Protein AF-A0ABD1ETC5-F1 (afdb_monomer)

Organism: Hypothenemus hampei (NCBI:txid57062)

Radius of gyration: 23.18 Å; Cα contacts (8 Å, |Δi|>4): 263; chains: 1; bounding box: 56×49×60 Å

Foldseek 3Di:
DPVVVVVVVVVVVVCVVQVQQQPVPRDPVNVVVVVVVVVVCVVPDDDDPDPVVVDPDDPPDDDDDPDDFPEEQEAQAPVSVVVQVVQVVPVVGGYHYHFQAEAQDPLLVVLVCLVVCLVDPQWPFDWAQADNRHCPVDDSNIDTDGWGGYRHICSSNDNPDDDDDDQVVQVCCCPVVPDPQRGPVSCQVVQQQAEQEPEPDDDPSRHHRPHPHYDYDDPDDPPVNVVVVVVVPPD

Sequence (235 aa):
MKMLSYLLVAIPLFMVQKGFGLGENGNIEELSAMVESHIVAAENYVLPKDNAKLIKVDPYKIVGYYGTFDFIIIGAGTSGSVIANRLSEIGNWTVLLLEAGGHADDFSKILGLSSYLSYSDFNWGYNSTEQQNACLGRINQQCFLTQGRGLGGSTILNGAFYARGHPEDYNRWESVYGNPGWSYDKLLPYFKKSEHAVFYPRDKKFHGVYGPFTISQVNSTPGLVRIKINEMKVV

Nearest PDB structures (foldseek):
  5nit-assembly1_A  TM=8.441E-01  e=2.428E-11  Aspergillus niger
  5oc1-assembly1_A  TM=8.675E-01  e=9.536E-11  Pleurotus eryngii
  5niw-assembly1_A  TM=8.557E-01  e=9.536E-11  Aspergillus niger
  3ljp-assembly2_B  TM=8.515E-01  e=2.643E-09  Arthrobacter globiformis
  2jbv-assembly2_B  TM=8.510E-01  e=3.213E-09  Arthrobacter globiformis

pLDDT: mean 81.75, std 18.31, range [29.69, 98.38]

Secondary structure (DSSP, 8-state):
--SHHHHHHHHHHHHHHHHSS--TT--HHHHHHHHHHHHHHHHT----S--TTT----TT---------SEEEE--SHHHHHHHHHHHTSTT--EEEE-SS----GGGG-GGGHHHHTTSTTB--EEEEE-SSS-TTSGGGEEEE--B-STTGGGGTS--------HHHHHHHHHTT--TT-SHHHHHHHHHHHEEE--SS--TTT--BSSSEEE---S---HHHHHHHHHHT--

Structure (mmCIF, N/CA/C/O backbone):
data_AF-A0ABD1ETC5-F1
#
_entry.id   AF-A0ABD1ETC5-F1
#
loop_
_atom_site.group_PDB
_atom_site.id
_atom_site.type_symbol
_atom_site.label_atom_id
_atom_site.label_alt_id
_atom_site.label_comp_id
_atom_site.label_asym_id
_atom_site.label_entity_id
_atom_site.label_seq_id
_atom_site.pdbx_PDB_ins_code
_atom_site.Cartn_x
_atom_site.Cartn_y
_atom_site.Cartn_z
_atom_site.occupancy
_atom_site.B_iso_or_equiv
_atom_site.auth_seq_id
_atom_site.auth_comp_id
_atom_site.auth_asym_id
_atom_site.auth_atom_id
_atom_site.pdbx_PDB_model_num
ATOM 1 N N . MET A 1 1 ? 25.886 5.850 -40.131 1.00 39.25 1 MET A N 1
ATOM 2 C CA . MET A 1 1 ? 25.279 4.834 -39.236 1.00 39.25 1 MET A CA 1
ATOM 3 C C . MET A 1 1 ? 26.135 4.442 -38.016 1.00 39.25 1 MET A C 1
ATOM 5 O O . MET A 1 1 ? 25.704 3.584 -37.267 1.00 39.25 1 MET A O 1
ATOM 9 N N . LYS A 1 2 ? 27.299 5.076 -37.760 1.00 31.73 2 LYS A N 1
ATOM 10 C CA . LYS A 1 2 ? 28.116 4.854 -36.542 1.00 31.73 2 LYS A CA 1
ATOM 11 C C . LYS A 1 2 ? 28.090 6.014 -35.524 1.00 31.73 2 LYS A C 1
ATOM 13 O O . LYS A 1 2 ? 28.637 5.867 -34.443 1.00 31.73 2 LYS A O 1
ATOM 18 N N . MET A 1 3 ? 27.431 7.139 -35.836 1.00 29.69 3 MET A N 1
ATOM 19 C CA . MET A 1 3 ? 27.305 8.297 -34.925 1.00 29.69 3 MET A CA 1
ATOM 20 C C . MET A 1 3 ? 26.050 8.253 -34.034 1.00 29.69 3 MET A C 1
ATOM 22 O O . MET A 1 3 ? 26.088 8.752 -32.917 1.00 29.69 3 MET A O 1
ATOM 26 N N . LEU A 1 4 ? 24.958 7.608 -34.473 1.00 31.78 4 LEU A N 1
ATOM 27 C CA . LEU A 1 4 ? 23.738 7.483 -33.653 1.00 31.78 4 LEU A CA 1
ATOM 28 C C . LEU A 1 4 ? 23.872 6.451 -32.520 1.00 31.78 4 LEU A C 1
ATOM 30 O O . LEU A 1 4 ? 23.241 6.595 -31.479 1.00 31.78 4 LEU A O 1
ATOM 34 N N . SER A 1 5 ? 24.725 5.441 -32.693 1.00 33.81 5 SER A N 1
ATOM 35 C CA . SER A 1 5 ? 25.007 4.419 -31.679 1.00 33.81 5 SER A CA 1
ATOM 36 C C . SER A 1 5 ? 25.816 4.955 -30.491 1.00 33.81 5 SER A C 1
ATOM 38 O O . SER A 1 5 ? 25.694 4.421 -29.395 1.00 33.81 5 SER A O 1
ATOM 40 N N . TYR A 1 6 ? 26.578 6.042 -30.669 1.00 33.34 6 TYR A N 1
ATOM 41 C CA . TYR A 1 6 ? 27.283 6.704 -29.565 1.00 33.34 6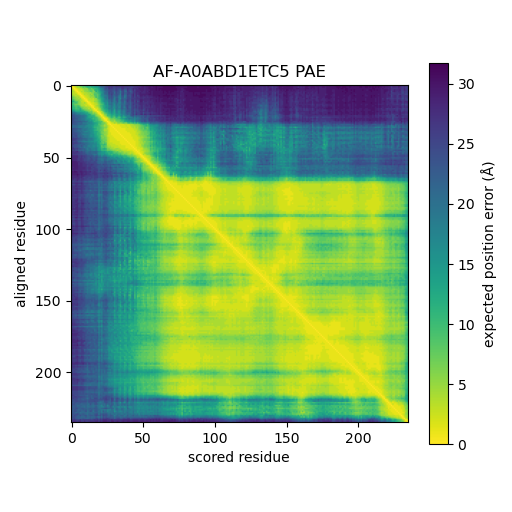 TYR A CA 1
ATOM 42 C C . TYR A 1 6 ? 26.366 7.623 -28.744 1.00 33.34 6 TYR A C 1
ATOM 44 O O . TYR A 1 6 ? 26.518 7.686 -27.527 1.00 33.34 6 TYR A O 1
ATOM 52 N N . LEU A 1 7 ? 25.360 8.263 -29.356 1.00 35.91 7 LEU A N 1
ATOM 53 C CA . LEU A 1 7 ? 24.402 9.097 -28.615 1.00 35.91 7 LEU A CA 1
ATOM 54 C C . LEU A 1 7 ? 23.488 8.281 -27.683 1.00 35.91 7 LEU A C 1
ATOM 56 O O . LEU A 1 7 ? 23.157 8.742 -26.594 1.00 35.91 7 LEU A O 1
ATOM 60 N N . LEU A 1 8 ? 23.112 7.058 -28.071 1.00 35.62 8 LEU A N 1
ATOM 61 C CA . LEU A 1 8 ? 22.211 6.202 -27.284 1.00 35.62 8 LEU A CA 1
ATOM 62 C C . LEU A 1 8 ? 22.876 5.541 -26.064 1.00 35.62 8 LEU A C 1
ATOM 64 O O . LEU A 1 8 ? 22.171 5.138 -25.143 1.00 35.62 8 LEU A O 1
ATOM 68 N N . VAL A 1 9 ? 24.210 5.471 -26.026 1.00 37.91 9 VAL A N 1
ATOM 69 C CA . VAL A 1 9 ? 24.981 4.991 -24.861 1.00 37.91 9 VAL A CA 1
ATOM 70 C C . VAL A 1 9 ? 25.498 6.159 -24.015 1.00 37.91 9 VAL A C 1
ATOM 72 O O . VAL A 1 9 ? 25.598 6.035 -22.797 1.00 37.91 9 VAL A O 1
ATOM 75 N N . ALA A 1 10 ? 25.744 7.323 -24.625 1.00 39.59 10 ALA A N 1
ATOM 76 C CA . ALA A 1 10 ? 26.182 8.512 -23.902 1.00 39.59 10 ALA A CA 1
ATOM 77 C C . ALA A 1 10 ? 25.080 9.111 -23.016 1.00 39.59 10 ALA A C 1
ATOM 79 O O . ALA A 1 10 ? 25.380 9.524 -21.906 1.00 39.59 10 ALA A O 1
ATOM 80 N N . ILE A 1 11 ? 23.811 9.123 -23.442 1.00 41.22 11 ILE A N 1
ATOM 81 C CA . ILE A 1 11 ? 22.720 9.742 -22.662 1.00 41.22 11 ILE A CA 1
ATOM 82 C C . ILE A 1 11 ? 22.444 9.005 -21.331 1.00 41.22 11 ILE A C 1
ATOM 84 O O . ILE A 1 11 ? 22.331 9.681 -20.308 1.00 41.22 11 ILE A O 1
ATOM 88 N N . PRO A 1 12 ? 22.411 7.656 -21.269 1.00 41.44 12 PRO A N 1
ATOM 89 C CA . PRO A 1 12 ? 22.328 6.940 -19.996 1.00 41.44 12 PRO A CA 1
ATOM 90 C C . PRO A 1 12 ? 23.571 7.140 -19.122 1.00 41.44 12 PRO A C 1
ATOM 92 O O . PRO A 1 12 ? 23.431 7.314 -17.918 1.00 41.44 12 PRO A O 1
ATOM 95 N N . LEU A 1 13 ? 24.776 7.180 -19.706 1.00 36.41 13 LEU A N 1
ATOM 96 C CA . LEU A 1 13 ? 26.016 7.378 -18.945 1.00 36.41 13 LEU A CA 1
ATOM 97 C C . LEU A 1 13 ? 26.127 8.808 -18.383 1.00 36.41 13 LEU A C 1
ATOM 99 O O . LEU A 1 13 ? 26.578 8.992 -17.257 1.00 36.41 13 LEU A O 1
ATOM 103 N N . PHE A 1 14 ? 25.621 9.806 -19.115 1.00 41.56 14 PHE A N 1
ATOM 104 C CA . PHE A 1 14 ? 25.508 11.193 -18.652 1.00 41.56 14 PHE A CA 1
ATOM 105 C C . PHE A 1 14 ? 24.454 11.343 -17.548 1.00 41.56 14 PHE A C 1
ATOM 107 O O . PHE A 1 14 ? 24.642 12.123 -16.617 1.00 41.56 14 PHE A O 1
ATOM 114 N N . MET A 1 15 ? 23.363 10.570 -17.611 1.00 39.78 15 MET A N 1
ATOM 115 C CA . MET A 1 15 ? 22.370 10.508 -16.533 1.00 39.78 15 MET A CA 1
ATOM 116 C C . MET A 1 15 ? 22.875 9.739 -15.306 1.00 39.78 15 MET A C 1
ATOM 118 O O . MET A 1 15 ? 22.473 10.070 -14.198 1.00 39.78 15 MET A O 1
ATOM 122 N N . VAL A 1 16 ? 23.800 8.788 -15.460 1.00 44.91 16 VAL A N 1
ATOM 123 C CA . VAL A 1 16 ? 24.480 8.135 -14.327 1.00 44.91 16 VAL A CA 1
ATOM 124 C C . VAL A 1 16 ? 25.537 9.058 -13.705 1.00 44.91 16 VAL A C 1
ATOM 126 O O . VAL A 1 16 ? 25.632 9.111 -12.483 1.00 44.91 16 VAL A O 1
ATOM 129 N N . GLN A 1 17 ? 26.259 9.856 -14.502 1.00 40.78 17 GLN A N 1
ATOM 130 C CA . GLN A 1 17 ? 27.228 10.838 -13.987 1.00 40.78 17 GLN A CA 1
ATOM 131 C C . GLN A 1 17 ? 26.581 12.066 -13.332 1.00 40.78 17 GLN A C 1
ATOM 133 O O . GLN A 1 17 ? 27.122 12.572 -12.360 1.00 40.78 17 GLN A O 1
ATOM 138 N N . LYS A 1 18 ? 25.429 12.547 -13.823 1.00 41.38 18 LYS A N 1
ATOM 139 C CA . LYS A 1 18 ? 24.739 13.721 -13.247 1.00 41.38 18 LYS A CA 1
ATOM 140 C C . LYS A 1 18 ? 23.571 13.382 -12.316 1.00 41.38 18 LYS A C 1
ATOM 142 O O . LYS A 1 18 ? 23.100 14.261 -11.602 1.00 41.38 18 LYS A O 1
ATOM 147 N N . GLY A 1 19 ? 23.088 12.140 -12.321 1.00 40.91 19 GLY A N 1
ATOM 148 C CA . GLY A 1 19 ? 21.921 11.708 -11.543 1.00 40.91 19 GLY A CA 1
ATOM 149 C C . GLY A 1 19 ? 22.229 11.211 -10.130 1.00 40.91 19 GLY A C 1
ATOM 150 O O . GLY A 1 19 ? 21.310 11.125 -9.324 1.00 40.91 19 GLY A O 1
ATOM 151 N N . PHE A 1 20 ? 23.497 10.921 -9.815 1.00 46.25 20 PHE A N 1
ATOM 152 C CA . PHE A 1 20 ? 23.923 10.432 -8.495 1.00 46.25 20 PHE A CA 1
ATOM 153 C C . PHE A 1 20 ? 24.518 11.504 -7.570 1.00 46.25 20 PHE A C 1
ATOM 155 O O . PHE A 1 20 ? 25.079 11.170 -6.533 1.00 46.25 20 PHE A O 1
ATOM 162 N N . GLY A 1 21 ? 24.368 12.790 -7.898 1.00 49.44 21 GLY A N 1
ATOM 163 C CA . GLY A 1 21 ? 24.646 13.872 -6.945 1.00 49.44 21 GLY A CA 1
ATOM 164 C C . GLY A 1 21 ? 26.117 14.073 -6.569 1.00 49.44 21 GLY A C 1
ATOM 165 O O . GLY A 1 21 ? 26.406 14.915 -5.730 1.00 49.44 21 GLY A O 1
ATOM 166 N N . LEU A 1 22 ? 27.054 13.361 -7.197 1.00 45.22 22 LEU A N 1
ATOM 167 C CA . LEU A 1 22 ? 28.465 13.717 -7.138 1.00 45.22 22 LEU A CA 1
ATOM 168 C C . LEU A 1 22 ? 28.721 14.730 -8.254 1.00 45.22 22 LEU A C 1
ATOM 170 O O . LEU A 1 22 ? 28.534 14.424 -9.433 1.00 45.22 22 LEU A O 1
ATOM 174 N N . GLY A 1 23 ? 29.084 15.961 -7.886 1.00 50.34 23 GLY A N 1
ATOM 175 C CA . GLY A 1 23 ? 29.554 16.956 -8.852 1.00 50.34 23 GLY A CA 1
ATOM 176 C C . GLY A 1 23 ? 30.751 16.426 -9.651 1.00 50.34 23 GLY A C 1
ATOM 177 O O . GLY A 1 23 ? 31.307 15.381 -9.326 1.00 50.34 23 GLY A O 1
ATOM 178 N N . GLU A 1 24 ? 31.203 17.156 -10.673 1.00 53.62 24 GLU A N 1
ATOM 179 C CA . GLU A 1 24 ? 32.325 16.732 -11.540 1.00 53.62 24 GLU A CA 1
ATOM 180 C C . GLU A 1 24 ? 33.644 16.425 -10.781 1.00 53.62 24 GLU A C 1
ATOM 182 O O . GLU A 1 24 ? 34.546 15.830 -11.364 1.00 53.62 24 GLU A O 1
ATOM 187 N N . ASN A 1 25 ? 33.719 16.739 -9.476 1.00 55.97 25 ASN A N 1
ATOM 188 C CA . ASN A 1 25 ? 34.837 16.473 -8.563 1.00 55.97 25 ASN A CA 1
ATOM 189 C C . ASN A 1 25 ? 34.488 15.586 -7.342 1.00 55.97 25 ASN A C 1
ATOM 191 O O . ASN A 1 25 ? 35.306 15.486 -6.430 1.00 55.97 25 ASN A O 1
ATOM 195 N N . GLY A 1 26 ? 33.297 14.984 -7.276 1.00 56.25 26 GLY A N 1
ATOM 196 C CA . GLY A 1 26 ? 32.854 14.258 -6.081 1.00 56.25 26 GLY A CA 1
ATOM 197 C C . GLY A 1 26 ? 33.685 12.999 -5.825 1.00 56.25 26 GLY A C 1
ATOM 198 O O . GLY A 1 26 ? 33.757 12.117 -6.685 1.00 56.25 26 GLY A O 1
ATOM 199 N N . ASN A 1 27 ? 34.324 12.913 -4.656 1.00 74.56 27 ASN A N 1
ATOM 200 C CA . ASN A 1 27 ? 35.149 11.765 -4.277 1.00 74.56 27 ASN A CA 1
ATOM 201 C C . ASN A 1 27 ? 34.368 10.782 -3.374 1.00 74.56 27 ASN A C 1
ATOM 203 O O . ASN A 1 27 ? 33.298 11.085 -2.847 1.00 74.56 27 ASN 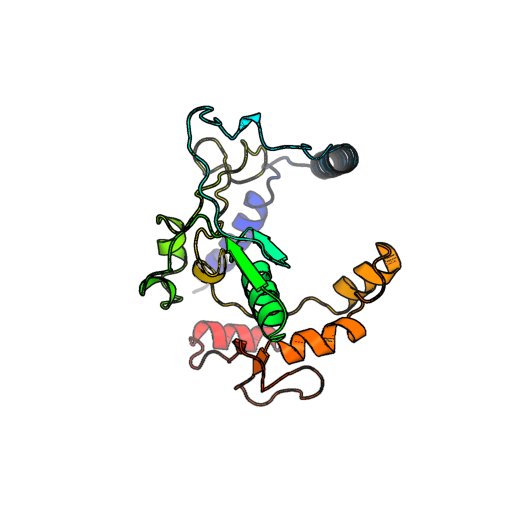A O 1
ATOM 207 N N . ILE A 1 28 ? 34.894 9.567 -3.204 1.00 73.56 28 ILE A N 1
ATOM 208 C CA . ILE A 1 28 ? 34.230 8.513 -2.415 1.00 73.56 28 ILE A CA 1
ATOM 209 C C . ILE A 1 28 ? 34.116 8.852 -0.918 1.00 73.56 28 ILE A C 1
ATOM 211 O O . ILE A 1 28 ? 33.264 8.298 -0.221 1.00 73.56 28 ILE A O 1
ATOM 215 N N . GLU A 1 29 ? 34.946 9.771 -0.426 1.00 75.12 29 GLU A N 1
ATOM 216 C CA . GLU A 1 29 ? 34.969 10.218 0.967 1.00 75.12 29 GLU A CA 1
ATOM 217 C C . GLU A 1 29 ? 33.774 11.138 1.246 1.00 75.12 29 GLU A C 1
ATOM 219 O O . GLU A 1 29 ? 33.121 10.983 2.274 1.00 75.12 29 GLU A O 1
ATOM 224 N N . GLU A 1 30 ? 33.405 12.010 0.302 1.00 66.50 30 GLU A N 1
ATOM 225 C CA . GLU A 1 30 ? 32.201 12.848 0.393 1.00 66.50 30 GLU A CA 1
ATOM 226 C C . GLU A 1 30 ? 30.919 12.008 0.415 1.00 66.50 30 GLU A C 1
ATOM 228 O O . GLU A 1 30 ? 30.026 12.248 1.230 1.00 66.50 30 GLU A O 1
ATOM 233 N N . LEU A 1 31 ? 30.835 10.980 -0.439 1.00 56.78 31 LEU A N 1
ATOM 234 C CA . LEU A 1 31 ? 29.708 10.046 -0.430 1.00 56.78 31 LEU A CA 1
ATOM 235 C C . LEU A 1 31 ? 29.631 9.285 0.900 1.00 56.78 31 LEU A C 1
ATOM 237 O O . LEU A 1 31 ? 28.547 9.155 1.467 1.00 56.78 31 LEU A O 1
ATOM 241 N N . SER A 1 32 ? 30.773 8.812 1.405 1.00 66.81 32 SER A N 1
ATOM 242 C CA . SER A 1 32 ? 30.849 8.103 2.687 1.00 66.81 32 SER A CA 1
ATOM 243 C C . SER A 1 32 ? 30.402 9.000 3.844 1.00 66.81 32 SER A C 1
ATOM 245 O O . SER A 1 32 ? 29.513 8.614 4.599 1.00 66.81 32 SER A O 1
ATOM 247 N N . ALA A 1 33 ? 30.902 10.237 3.913 1.00 71.19 33 ALA A N 1
ATOM 248 C CA . ALA A 1 33 ? 30.508 11.213 4.927 1.00 71.19 33 ALA A CA 1
ATOM 249 C C . ALA A 1 33 ? 29.012 11.569 4.847 1.00 71.19 33 ALA A C 1
ATOM 251 O O . ALA A 1 33 ? 28.330 11.692 5.869 1.00 71.19 33 ALA A O 1
ATOM 252 N N . MET A 1 34 ? 28.463 11.689 3.633 1.00 60.09 34 MET A N 1
ATOM 253 C CA . MET A 1 34 ? 27.032 11.912 3.444 1.00 60.09 34 MET A CA 1
ATOM 254 C C . MET A 1 34 ? 26.215 10.727 3.973 1.00 60.09 34 MET A C 1
ATOM 256 O O . MET A 1 34 ? 25.261 10.945 4.720 1.00 60.09 34 MET A O 1
ATOM 260 N N . VAL A 1 35 ? 26.575 9.491 3.624 1.00 58.44 35 VAL A N 1
ATOM 261 C CA . VAL A 1 35 ? 25.868 8.287 4.089 1.00 58.44 35 VAL A CA 1
ATOM 262 C C . VAL A 1 35 ? 25.939 8.169 5.613 1.00 58.44 35 VAL A C 1
ATOM 264 O O . VAL A 1 35 ? 24.904 7.986 6.252 1.00 58.44 35 VAL A O 1
ATOM 267 N N . GLU A 1 36 ? 27.119 8.351 6.206 1.00 72.62 36 GLU A N 1
ATOM 268 C CA . GLU A 1 36 ? 27.313 8.306 7.660 1.00 72.62 36 GLU A CA 1
ATOM 269 C C . GLU A 1 36 ? 26.475 9.365 8.385 1.00 72.62 36 GLU A C 1
ATOM 271 O O . GLU A 1 36 ? 25.786 9.047 9.354 1.00 72.62 36 GLU A O 1
ATOM 276 N N . SER A 1 37 ? 26.446 10.606 7.887 1.00 65.38 37 SER A N 1
ATOM 277 C CA . SER A 1 37 ? 25.636 11.668 8.502 1.00 65.38 37 SER A CA 1
ATOM 278 C C . SER A 1 37 ? 24.133 11.365 8.478 1.00 65.38 37 SER A C 1
ATOM 280 O O . SER A 1 37 ? 23.435 11.658 9.449 1.00 65.38 37 SER A O 1
ATOM 282 N N . HIS A 1 38 ? 23.630 10.729 7.414 1.00 55.72 38 HIS A N 1
ATOM 283 C CA . HIS A 1 38 ? 22.227 10.324 7.320 1.00 55.72 38 HIS A CA 1
ATOM 284 C C . HIS A 1 38 ? 21.906 9.138 8.231 1.00 55.72 38 HIS A C 1
ATOM 286 O O . HIS A 1 38 ? 20.818 9.109 8.805 1.00 55.72 38 HIS A O 1
ATOM 292 N N . ILE A 1 39 ? 22.838 8.195 8.406 1.00 64.06 39 ILE A N 1
ATOM 293 C CA . ILE A 1 39 ? 22.698 7.103 9.380 1.00 64.06 39 ILE A CA 1
ATOM 294 C C . ILE A 1 39 ? 22.593 7.686 10.790 1.00 64.06 39 ILE A C 1
ATOM 296 O O . ILE A 1 39 ? 21.617 7.414 11.483 1.00 64.06 39 ILE A O 1
ATOM 300 N N . VAL A 1 40 ? 23.519 8.569 11.178 1.00 77.75 40 VAL A N 1
ATOM 301 C CA . VAL A 1 40 ? 23.499 9.224 12.497 1.00 77.75 40 VAL A CA 1
ATOM 302 C C . VAL A 1 40 ? 22.213 10.028 12.695 1.00 77.75 40 VAL A C 1
ATOM 304 O O . VAL A 1 40 ? 21.599 9.962 13.761 1.00 77.75 40 VAL A O 1
ATOM 307 N N . ALA A 1 41 ? 21.768 10.776 11.683 1.00 63.41 41 ALA A N 1
ATOM 308 C CA . ALA A 1 41 ? 20.518 11.526 11.758 1.00 63.41 41 ALA A CA 1
ATOM 309 C C . ALA A 1 41 ? 19.302 10.603 11.930 1.00 63.41 41 ALA A C 1
ATOM 311 O O . ALA A 1 41 ? 18.422 10.912 12.730 1.00 63.41 41 ALA A O 1
ATOM 312 N N . ALA A 1 42 ? 19.260 9.471 11.221 1.00 59.44 42 ALA A N 1
ATOM 313 C CA . ALA A 1 42 ? 18.185 8.490 11.327 1.00 59.44 42 ALA A CA 1
ATOM 314 C C . ALA A 1 42 ? 18.172 7.790 12.695 1.00 59.44 42 ALA A C 1
ATOM 316 O O . ALA A 1 42 ? 17.106 7.640 13.287 1.00 59.44 42 ALA A O 1
ATOM 317 N N . GLU A 1 43 ? 19.340 7.422 13.225 1.00 69.69 43 GLU A N 1
ATOM 318 C CA . GLU A 1 43 ? 19.481 6.801 14.549 1.00 69.69 43 GLU A CA 1
ATOM 319 C C . GLU A 1 43 ? 19.054 7.737 15.687 1.00 69.69 43 GLU A C 1
ATOM 321 O O . GLU A 1 43 ? 18.526 7.281 16.699 1.00 69.69 43 GLU A O 1
ATOM 326 N N . ASN A 1 44 ? 19.236 9.050 15.512 1.00 73.94 44 ASN A N 1
ATOM 327 C CA . ASN A 1 44 ? 18.887 10.065 16.510 1.00 73.94 44 ASN A CA 1
ATOM 328 C C . ASN A 1 44 ? 17.547 10.767 16.239 1.00 73.94 44 ASN A C 1
ATOM 330 O O . ASN A 1 44 ? 17.167 11.683 16.976 1.00 73.94 44 ASN A O 1
ATOM 334 N N . TYR A 1 45 ? 16.819 10.378 15.191 1.00 61.88 45 TYR A N 1
ATOM 335 C CA . TYR A 1 45 ? 15.563 11.023 14.840 1.00 61.88 45 TYR A CA 1
ATOM 336 C C . TYR A 1 45 ? 14.473 10.686 15.862 1.00 61.88 45 TYR A C 1
ATOM 338 O O . TYR A 1 45 ? 13.990 9.556 15.958 1.00 61.88 45 TYR A O 1
ATOM 346 N N . VAL A 1 46 ? 14.035 11.700 16.609 1.00 77.88 46 VAL A N 1
ATOM 347 C CA . VAL A 1 46 ? 12.889 11.581 17.512 1.00 77.88 46 VAL A CA 1
ATOM 348 C C . VAL A 1 46 ? 11.620 11.884 16.730 1.00 77.88 46 VAL A C 1
ATOM 350 O O . VAL A 1 46 ? 11.370 13.030 16.351 1.00 77.88 46 VAL A O 1
ATOM 353 N N . LEU A 1 47 ? 10.797 10.855 16.526 1.00 62.88 47 LEU A N 1
ATOM 354 C CA . LEU A 1 47 ? 9.477 11.017 15.927 1.00 62.88 47 LEU A CA 1
ATOM 355 C C . LEU A 1 47 ? 8.658 12.047 16.729 1.00 62.88 47 LEU A C 1
ATOM 357 O O . LEU A 1 47 ? 8.554 11.923 17.957 1.00 62.88 47 LEU A O 1
ATOM 361 N N . PRO A 1 48 ? 8.066 13.063 16.074 1.00 63.88 48 PRO A N 1
ATOM 362 C CA . PRO A 1 48 ? 7.156 13.978 16.747 1.00 63.88 48 PRO A CA 1
ATOM 363 C C . PRO A 1 48 ? 6.000 13.188 17.372 1.00 63.88 48 PRO A C 1
ATOM 365 O O . PRO A 1 48 ? 5.417 12.307 16.744 1.00 63.88 48 PRO A O 1
ATOM 368 N N . LYS A 1 49 ? 5.693 13.494 18.637 1.00 70.19 49 LYS A N 1
ATOM 369 C CA . LYS A 1 49 ? 4.666 12.777 19.412 1.00 70.19 49 LYS A CA 1
ATOM 370 C C . LYS A 1 49 ? 3.242 13.220 19.073 1.00 70.19 49 LYS A C 1
ATOM 372 O O . LYS A 1 49 ? 2.300 12.486 19.348 1.00 70.19 49 LYS A O 1
ATOM 377 N N . ASP A 1 50 ? 3.095 14.408 18.492 1.00 67.75 50 ASP A N 1
ATOM 378 C CA . ASP A 1 50 ? 1.827 14.945 18.020 1.00 67.75 50 ASP A CA 1
ATOM 379 C C . ASP A 1 50 ? 2.024 15.864 16.806 1.00 67.75 50 ASP A C 1
ATOM 381 O O . ASP A 1 50 ? 3.130 16.311 16.493 1.00 67.75 50 ASP A O 1
ATOM 385 N N . ASN A 1 51 ? 0.910 16.152 16.133 1.00 61.31 51 ASN A N 1
ATOM 386 C CA . ASN A 1 51 ? 0.837 17.082 15.010 1.00 61.31 51 ASN A CA 1
ATOM 387 C C . ASN A 1 51 ? 0.211 18.426 15.432 1.00 61.31 51 ASN A C 1
ATOM 389 O O . ASN A 1 51 ? -0.309 19.148 14.581 1.00 61.31 51 ASN A O 1
ATOM 393 N N . ALA A 1 52 ? 0.218 18.784 16.725 1.00 64.25 52 ALA A N 1
ATOM 394 C CA . ALA A 1 52 ? -0.527 19.936 17.247 1.00 64.25 52 ALA A CA 1
ATOM 395 C C . ALA A 1 52 ? -0.079 21.264 16.617 1.00 64.25 52 ALA A C 1
ATOM 397 O O . ALA A 1 52 ? -0.881 22.171 16.425 1.00 64.25 52 ALA A O 1
ATOM 398 N N . LYS A 1 53 ? 1.191 21.359 16.205 1.00 63.25 53 LYS A N 1
ATOM 399 C CA . LYS A 1 53 ? 1.729 22.527 15.486 1.00 63.25 53 LYS A CA 1
ATOM 400 C C . LYS A 1 53 ? 1.175 22.689 14.065 1.00 63.25 53 LYS A C 1
ATOM 402 O O . LYS A 1 53 ? 1.247 23.782 13.512 1.00 63.25 53 LYS A O 1
ATOM 407 N N . LEU A 1 54 ? 0.646 21.616 13.476 1.00 61.34 54 LEU A N 1
ATOM 408 C CA . LEU A 1 54 ? 0.081 21.596 12.124 1.00 61.34 54 LEU A CA 1
ATOM 409 C C . LEU A 1 54 ? -1.442 21.780 12.128 1.00 61.34 54 LEU A C 1
ATOM 411 O O . LEU A 1 54 ? -2.023 22.100 11.093 1.00 61.34 54 LEU A O 1
ATOM 415 N N . ILE A 1 55 ? -2.094 21.599 13.280 1.00 63.25 55 ILE A N 1
ATOM 416 C CA . ILE A 1 55 ? -3.548 21.663 13.415 1.00 63.25 55 ILE A CA 1
ATOM 417 C C . ILE A 1 55 ? -3.918 22.903 14.229 1.00 63.25 55 ILE A C 1
ATOM 419 O O . ILE A 1 55 ? -3.756 22.940 15.445 1.00 63.25 55 ILE A O 1
ATOM 423 N N . LYS A 1 56 ? -4.495 23.913 13.570 1.00 64.88 56 LYS A N 1
ATOM 424 C CA . LYS A 1 56 ? -5.236 24.962 14.280 1.00 64.88 56 LYS A CA 1
ATOM 425 C C . LYS A 1 56 ? -6.576 24.379 14.720 1.00 64.88 56 LYS A C 1
ATOM 427 O O . LYS A 1 56 ? -7.501 24.274 13.919 1.00 64.88 56 LYS A O 1
ATOM 432 N N . VAL A 1 57 ? -6.659 23.952 15.976 1.00 69.25 57 VAL A N 1
ATOM 433 C CA . VAL A 1 57 ? -7.925 23.525 16.579 1.00 69.25 57 VAL A CA 1
ATOM 434 C C . VAL A 1 57 ? -8.742 24.779 16.871 1.00 69.25 57 VAL A C 1
ATOM 436 O O . VAL A 1 57 ? -8.324 25.615 17.668 1.00 69.25 57 VAL A O 1
ATOM 439 N N . ASP A 1 58 ? -9.886 24.926 16.207 1.00 77.38 58 ASP A N 1
ATOM 440 C CA . ASP A 1 58 ? -10.881 25.925 16.588 1.00 77.38 58 ASP A CA 1
ATOM 441 C C . ASP A 1 58 ? -11.608 25.420 17.848 1.00 77.38 58 ASP A C 1
ATOM 443 O O . ASP A 1 58 ? -12.313 24.408 17.765 1.00 77.38 58 ASP A O 1
ATOM 447 N N . PRO A 1 59 ? -11.438 26.074 19.014 1.00 73.75 59 PRO A N 1
ATOM 448 C CA . PRO A 1 59 ? -12.044 25.628 20.266 1.00 73.75 59 PRO A CA 1
ATOM 449 C C . PRO A 1 59 ? -13.576 25.731 20.259 1.00 73.75 59 PRO A C 1
ATOM 451 O O . PRO A 1 59 ? -14.223 25.157 21.132 1.00 73.75 59 PRO A O 1
ATOM 454 N N . TYR A 1 60 ? -14.163 26.429 19.282 1.00 81.25 60 TYR A N 1
ATOM 455 C CA . TYR A 1 60 ? -15.609 26.569 19.118 1.00 81.25 60 TYR A CA 1
ATOM 456 C C . TYR A 1 60 ? -16.194 25.596 18.091 1.00 81.25 60 TYR A C 1
ATOM 458 O O . TYR A 1 60 ? -17.410 25.570 17.884 1.00 81.25 60 TYR A O 1
ATOM 466 N N . LYS A 1 61 ? -15.358 24.770 17.451 1.00 80.94 61 LYS A N 1
ATOM 467 C CA . LYS A 1 61 ? -15.832 23.767 16.503 1.00 80.94 61 LYS A CA 1
ATOM 468 C C . LYS A 1 61 ? -16.599 22.681 17.249 1.00 80.94 61 LYS A C 1
ATOM 470 O O . LYS A 1 61 ? -16.021 21.874 17.974 1.00 80.94 61 LYS A O 1
ATOM 475 N N . ILE A 1 62 ? -17.908 22.630 17.020 1.00 78.25 62 ILE A N 1
ATOM 476 C CA . ILE A 1 62 ? -18.762 21.549 17.512 1.00 78.25 62 ILE A CA 1
ATOM 477 C C . ILE A 1 62 ? -18.301 20.246 16.850 1.00 78.25 62 ILE A C 1
ATOM 479 O O . ILE A 1 62 ? -18.407 20.075 15.633 1.00 78.25 62 ILE A O 1
ATOM 483 N N . VAL A 1 63 ? -17.761 19.329 17.650 1.00 76.56 63 VAL A N 1
ATOM 484 C CA . VAL A 1 63 ? -17.412 17.983 17.192 1.00 76.56 63 VAL A CA 1
ATOM 485 C C . VAL A 1 63 ? -18.692 17.153 17.199 1.00 76.56 63 VAL A C 1
ATOM 487 O O . VAL A 1 63 ? -19.278 16.917 18.253 1.00 76.56 63 VAL A O 1
ATOM 490 N N . GLY A 1 64 ? -19.157 16.746 16.017 1.00 79.88 64 GLY A N 1
ATOM 491 C CA . GLY A 1 64 ? -20.302 15.843 15.901 1.00 79.88 64 GLY A CA 1
ATOM 492 C C . GLY A 1 64 ? -20.007 14.482 16.538 1.00 79.88 64 GLY A C 1
ATOM 493 O O . GLY A 1 64 ? -18.885 13.982 16.449 1.00 79.88 64 GLY A O 1
ATOM 494 N N . TYR A 1 65 ? -21.011 13.872 17.171 1.00 86.06 65 TYR A N 1
ATOM 495 C CA . TYR A 1 65 ? -20.933 12.473 17.589 1.00 86.06 65 TYR A CA 1
ATOM 496 C C . TYR A 1 65 ? -21.208 11.577 16.379 1.00 86.06 65 TYR A C 1
ATOM 498 O O . TYR A 1 65 ? -22.310 11.589 15.835 1.00 86.06 65 TYR A O 1
ATOM 506 N N . TYR A 1 66 ? -20.203 10.809 15.960 1.00 84.75 66 TYR A N 1
ATOM 507 C CA . TYR A 1 66 ? -20.287 9.921 14.793 1.00 84.75 66 TYR A CA 1
ATOM 508 C C . TYR A 1 66 ? -20.597 8.464 15.157 1.00 84.75 66 TYR A C 1
ATOM 510 O O . TYR A 1 66 ? -20.581 7.606 14.281 1.00 84.75 66 TYR A O 1
ATOM 518 N N . GLY 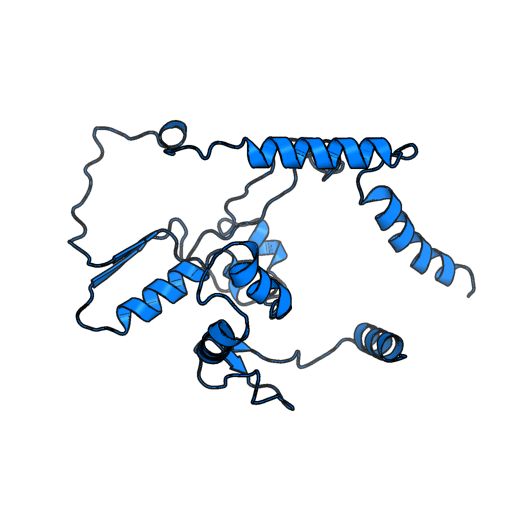A 1 67 ? -20.898 8.181 16.427 1.00 91.69 67 GLY A N 1
ATOM 519 C CA . GLY A 1 67 ? -21.089 6.824 16.932 1.00 91.69 67 GLY A CA 1
ATOM 520 C C . GLY A 1 67 ? -19.864 6.273 17.662 1.00 91.69 67 GLY A C 1
ATOM 521 O O . GLY A 1 67 ? -18.832 6.934 17.793 1.00 91.69 67 GLY A O 1
ATOM 522 N N . THR A 1 68 ? -20.010 5.043 18.146 1.00 95.00 68 THR A N 1
ATOM 523 C CA . THR A 1 68 ? -18.936 4.235 18.729 1.00 95.00 68 THR A CA 1
ATOM 524 C C . THR A 1 68 ? -18.614 3.106 17.759 1.00 95.00 68 THR A C 1
ATOM 526 O O . THR A 1 68 ? -19.530 2.481 17.228 1.00 95.00 68 THR A O 1
ATOM 529 N N . PHE A 1 69 ? -17.325 2.867 17.531 1.00 97.19 69 PHE A N 1
ATOM 530 C CA . PHE A 1 69 ? -16.831 1.850 16.607 1.00 97.19 69 PHE A CA 1
ATOM 531 C C . PHE A 1 69 ? -15.805 0.967 17.311 1.00 97.19 69 PHE A C 1
ATOM 533 O O . PHE A 1 69 ? -15.035 1.467 18.133 1.00 9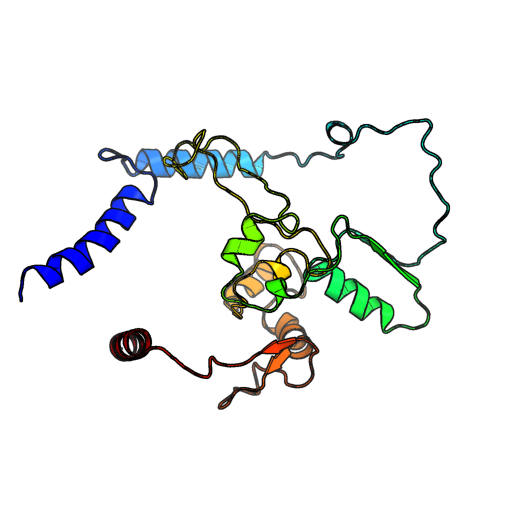7.19 69 PHE A O 1
ATOM 540 N N . ASP A 1 70 ? -15.756 -0.313 16.954 1.00 97.94 70 ASP A N 1
ATOM 541 C CA . ASP A 1 70 ? -14.726 -1.242 17.431 1.00 97.94 70 ASP A CA 1
ATOM 542 C C . ASP A 1 70 ? -13.355 -0.890 16.843 1.00 97.94 70 ASP A C 1
ATOM 544 O O . ASP A 1 70 ? -12.330 -0.985 17.519 1.00 97.94 70 ASP A O 1
ATOM 548 N N . PHE A 1 71 ? -13.340 -0.431 15.588 1.00 98.12 71 PHE A N 1
ATOM 549 C CA . PHE A 1 71 ? -12.126 -0.023 14.890 1.00 98.12 71 PHE A CA 1
ATOM 550 C C . PHE A 1 71 ? -12.319 1.306 14.169 1.00 98.12 71 PHE A C 1
ATOM 552 O O . PHE A 1 71 ? -13.296 1.508 13.448 1.00 98.12 71 PHE A O 1
ATOM 559 N N . ILE A 1 72 ? -11.331 2.189 14.312 1.00 97.44 72 ILE A N 1
ATOM 560 C CA . ILE A 1 72 ? -11.221 3.423 13.536 1.00 97.44 72 ILE A CA 1
ATOM 561 C C . ILE A 1 72 ? -9.933 3.341 12.719 1.00 97.44 72 ILE A C 1
ATOM 563 O O . ILE A 1 72 ? -8.837 3.307 13.276 1.00 97.44 72 ILE A O 1
ATOM 567 N N . ILE A 1 73 ? -10.065 3.310 11.396 1.00 98.06 73 ILE A N 1
ATOM 568 C CA . ILE A 1 73 ? -8.951 3.363 10.452 1.00 98.06 73 ILE A CA 1
ATOM 569 C C . ILE A 1 73 ? -8.849 4.787 9.917 1.00 98.06 73 ILE A C 1
ATOM 571 O O . ILE A 1 73 ? -9.815 5.336 9.388 1.00 98.06 73 ILE A O 1
ATOM 575 N N . ILE A 1 74 ? -7.663 5.379 10.039 1.00 97.06 74 ILE A N 1
ATOM 576 C CA . ILE A 1 74 ? -7.371 6.722 9.540 1.00 97.06 74 ILE A CA 1
ATOM 577 C C . ILE A 1 74 ? -6.512 6.591 8.281 1.00 97.06 74 ILE A C 1
ATOM 579 O O . ILE A 1 74 ? -5.376 6.127 8.341 1.00 97.06 74 ILE A O 1
ATOM 583 N N . GLY A 1 75 ? -7.069 7.017 7.152 1.00 97.06 75 GLY A N 1
ATOM 584 C CA . GLY A 1 75 ? -6.495 6.914 5.817 1.00 97.06 75 GLY A CA 1
ATOM 585 C C . GLY A 1 75 ? -7.032 5.702 5.059 1.00 97.06 75 GLY A C 1
ATOM 586 O O . GLY A 1 75 ? -6.767 4.556 5.417 1.00 97.06 75 GLY A O 1
ATOM 587 N N . ALA A 1 76 ? -7.720 5.947 3.948 1.00 97.06 76 ALA A N 1
ATOM 588 C CA . ALA A 1 76 ? -8.232 4.925 3.037 1.00 97.06 76 ALA A CA 1
ATOM 589 C C . ALA A 1 76 ? -7.255 4.623 1.892 1.00 97.06 76 ALA A C 1
ATOM 591 O O . ALA A 1 76 ? -7.658 4.345 0.762 1.00 97.06 76 ALA A O 1
ATOM 592 N N . GLY A 1 77 ? -5.955 4.652 2.185 1.00 96.06 77 GLY A N 1
ATOM 593 C CA . GLY A 1 77 ? -4.912 4.235 1.251 1.00 96.06 77 GLY A CA 1
ATOM 594 C C . GLY A 1 77 ? -4.882 2.723 1.015 1.00 96.06 77 GLY A C 1
ATOM 595 O O . GLY A 1 77 ? -5.780 1.989 1.432 1.00 96.06 77 GLY A O 1
ATOM 596 N N . THR A 1 78 ? -3.806 2.238 0.390 1.00 94.69 78 THR A N 1
ATOM 597 C CA . THR A 1 78 ? -3.614 0.816 0.057 1.00 94.69 78 THR A CA 1
ATOM 598 C C . THR A 1 78 ? -3.818 -0.112 1.257 1.00 94.69 78 THR A C 1
ATOM 600 O O . THR A 1 78 ? -4.566 -1.082 1.171 1.00 94.69 78 THR A O 1
ATOM 603 N N . SER A 1 79 ? -3.167 0.174 2.387 1.00 96.19 79 SER A N 1
ATOM 604 C CA . SER A 1 79 ? -3.259 -0.654 3.595 1.00 96.19 79 SER A CA 1
ATOM 605 C C . SER A 1 79 ? -4.573 -0.434 4.338 1.00 96.19 79 SER A C 1
ATOM 607 O O . SER A 1 79 ? -5.241 -1.404 4.685 1.00 96.19 79 SER A O 1
ATOM 609 N N . GLY A 1 80 ? -4.971 0.824 4.543 1.00 97.69 80 GLY A N 1
ATOM 610 C CA . GLY A 1 80 ? -6.180 1.171 5.289 1.00 97.69 80 GLY A CA 1
ATOM 611 C C . GLY A 1 80 ? -7.449 0.600 4.662 1.00 97.69 80 GLY A C 1
ATOM 612 O O . GLY A 1 80 ? -8.267 0.015 5.368 1.00 97.69 80 GLY A O 1
ATOM 613 N N . SER A 1 81 ? -7.562 0.649 3.331 1.00 96.06 81 SER A N 1
ATOM 614 C CA . SER A 1 81 ? -8.677 0.030 2.606 1.00 96.06 81 SER A CA 1
ATOM 615 C C . SER A 1 81 ? -8.710 -1.491 2.779 1.00 96.06 81 SER A C 1
ATOM 617 O O . SER A 1 81 ? -9.779 -2.063 2.987 1.00 96.06 81 SER A O 1
ATOM 619 N N . VAL A 1 82 ? -7.552 -2.163 2.742 1.00 96.38 82 VAL A N 1
ATOM 620 C CA . VAL A 1 82 ? -7.469 -3.618 2.957 1.00 96.38 82 VAL A CA 1
ATOM 621 C C . VAL A 1 82 ? -7.834 -3.983 4.395 1.00 96.38 82 VAL A C 1
ATOM 623 O O . VAL A 1 82 ? -8.600 -4.919 4.602 1.00 96.38 82 VAL A O 1
ATOM 626 N N . ILE A 1 83 ? -7.326 -3.249 5.386 1.00 97.62 83 ILE A N 1
ATOM 627 C CA . ILE A 1 83 ? -7.627 -3.489 6.803 1.00 97.62 83 ILE A CA 1
ATOM 628 C C . ILE A 1 83 ? -9.122 -3.294 7.062 1.00 97.62 83 ILE A C 1
ATOM 630 O O . ILE A 1 83 ? -9.758 -4.191 7.610 1.00 97.62 83 ILE A O 1
ATOM 634 N N . ALA A 1 84 ? -9.695 -2.172 6.615 1.00 97.56 84 ALA A N 1
ATOM 635 C CA . ALA A 1 84 ? -11.117 -1.890 6.774 1.00 97.56 84 ALA A CA 1
ATOM 636 C C . ALA A 1 84 ? -11.986 -2.979 6.129 1.00 97.56 84 ALA A C 1
ATOM 638 O O . ALA A 1 84 ? -12.931 -3.448 6.754 1.00 97.56 84 ALA A O 1
ATOM 639 N N . ASN A 1 85 ? -11.627 -3.426 4.919 1.00 96.19 85 ASN A N 1
ATOM 640 C CA . ASN A 1 85 ? -12.317 -4.505 4.214 1.00 96.19 85 ASN A CA 1
ATOM 641 C C . ASN A 1 85 ? -12.261 -5.838 4.980 1.00 96.19 85 ASN A C 1
ATOM 643 O O . ASN A 1 85 ? -13.276 -6.511 5.092 1.00 96.19 85 ASN A O 1
ATOM 647 N N . ARG A 1 86 ? -11.106 -6.216 5.543 1.00 96.62 86 ARG A N 1
ATOM 648 C CA . ARG A 1 86 ? -10.967 -7.486 6.278 1.00 96.62 86 ARG A CA 1
ATOM 649 C C . ARG A 1 86 ? -11.625 -7.470 7.649 1.00 96.62 86 ARG A C 1
ATOM 651 O O . ARG A 1 86 ? -12.171 -8.486 8.056 1.00 96.62 86 ARG A O 1
ATOM 658 N N . LEU A 1 87 ? -11.571 -6.349 8.364 1.00 97.88 87 LEU A N 1
ATOM 659 C CA . LEU A 1 87 ? -12.250 -6.224 9.653 1.00 97.88 87 LEU A CA 1
ATOM 660 C C . LEU A 1 87 ? -13.772 -6.257 9.469 1.00 97.88 87 LEU A C 1
ATOM 662 O O . LEU A 1 87 ? -14.460 -6.924 10.236 1.00 97.88 87 LEU A O 1
ATOM 666 N N . SER A 1 88 ? -14.297 -5.619 8.419 1.00 97.25 88 SER A N 1
ATOM 667 C CA . SER A 1 88 ? -15.739 -5.604 8.150 1.00 97.25 88 SER A CA 1
ATOM 668 C C . SER A 1 88 ? -16.304 -6.928 7.617 1.00 97.25 88 SER A C 1
ATOM 670 O O . SER A 1 88 ? -17.522 -7.090 7.595 1.00 97.25 88 SER A O 1
ATOM 672 N N . GLU A 1 89 ? -15.464 -7.910 7.255 1.00 96.56 89 GLU A N 1
ATOM 673 C CA . GLU A 1 89 ? -15.912 -9.291 6.988 1.00 96.56 89 GLU A CA 1
ATOM 674 C C . GLU A 1 89 ? -16.531 -9.944 8.240 1.00 96.56 89 GLU A C 1
ATOM 676 O O . GLU A 1 89 ? -17.330 -10.876 8.124 1.00 96.56 89 GLU A O 1
ATOM 681 N N . ILE A 1 90 ? -16.190 -9.463 9.442 1.00 97.25 90 ILE A N 1
ATOM 682 C CA . ILE A 1 90 ? -16.760 -9.943 10.701 1.00 97.25 90 ILE A CA 1
ATOM 683 C C . ILE A 1 90 ? -17.968 -9.077 11.060 1.00 97.25 90 ILE A C 1
ATOM 685 O O . ILE A 1 90 ? -17.822 -7.981 11.589 1.00 97.25 90 ILE A O 1
ATOM 689 N N . GLY A 1 91 ? -19.177 -9.597 10.828 1.00 94.69 91 GLY A N 1
ATOM 690 C CA . GLY A 1 91 ? -20.430 -8.841 10.987 1.00 94.69 91 GLY A CA 1
ATOM 691 C C . GLY A 1 91 ? -20.745 -8.322 12.399 1.00 94.69 91 GLY A C 1
ATOM 692 O O . GLY A 1 91 ? -21.649 -7.509 12.550 1.00 94.69 91 GLY A O 1
ATOM 693 N N . ASN A 1 92 ? -20.006 -8.765 13.421 1.00 96.19 92 ASN A N 1
ATOM 694 C CA . ASN A 1 92 ? -20.132 -8.258 14.791 1.00 96.19 92 ASN A CA 1
ATOM 695 C C . ASN A 1 92 ? -19.263 -7.022 15.062 1.00 96.19 92 ASN A C 1
ATOM 697 O O . ASN A 1 92 ? -19.401 -6.429 16.127 1.00 96.19 92 ASN A O 1
ATOM 701 N N . TRP A 1 93 ? -18.351 -6.666 14.154 1.00 97.94 93 TRP A N 1
ATOM 702 C CA . TRP A 1 93 ? -17.478 -5.509 14.307 1.00 97.94 93 TRP A CA 1
ATOM 703 C C . TRP A 1 93 ? -18.009 -4.304 13.540 1.00 97.94 93 TRP A C 1
ATOM 705 O O . TRP A 1 93 ? -18.410 -4.384 12.380 1.00 97.94 93 TRP A O 1
ATOM 715 N N . THR A 1 94 ? -17.950 -3.155 14.194 1.00 97.50 94 THR A N 1
ATOM 716 C CA . THR A 1 94 ? -18.255 -1.843 13.637 1.00 97.50 94 THR A CA 1
ATOM 717 C C . THR A 1 94 ? -16.955 -1.135 13.270 1.00 97.50 94 THR A C 1
ATOM 719 O O . THR A 1 94 ? -16.048 -0.979 14.088 1.00 97.50 94 THR A O 1
ATOM 722 N N . VAL A 1 95 ? -16.842 -0.720 12.009 1.00 98.06 95 VAL A N 1
ATOM 723 C CA . VAL A 1 95 ? -15.595 -0.190 11.448 1.00 98.06 95 VAL A CA 1
ATOM 724 C C . VAL A 1 95 ? -15.846 1.185 10.841 1.00 98.06 95 VAL A C 1
ATOM 726 O O . VAL A 1 95 ? -16.642 1.319 9.913 1.00 98.06 95 VAL A O 1
ATOM 729 N N . LEU A 1 96 ? -15.139 2.200 11.337 1.00 96.81 96 LEU A N 1
ATOM 730 C CA . LEU A 1 96 ? -15.100 3.537 10.751 1.00 96.81 96 LEU A CA 1
ATOM 731 C C . LEU A 1 96 ? -13.815 3.706 9.940 1.00 96.81 96 LEU A C 1
ATOM 733 O O . LEU A 1 96 ? -12.718 3.554 10.473 1.00 96.81 96 LEU A O 1
ATOM 737 N N . LEU A 1 97 ? -13.946 4.071 8.666 1.00 96.94 97 LEU A N 1
ATOM 738 C CA . LEU A 1 97 ? -12.827 4.442 7.802 1.00 96.94 97 LEU A CA 1
ATOM 739 C C . LEU A 1 97 ? -12.893 5.942 7.505 1.00 96.94 97 LEU A C 1
ATOM 741 O O . LEU A 1 97 ? -13.880 6.422 6.951 1.00 96.94 97 LEU A O 1
ATOM 745 N N . LEU A 1 98 ? -11.842 6.674 7.868 1.00 95.69 98 LEU A N 1
ATOM 746 C CA . LEU A 1 98 ? -11.718 8.111 7.639 1.00 95.69 98 LEU A CA 1
ATOM 747 C C . LEU A 1 98 ? -10.717 8.382 6.519 1.00 95.69 98 LEU A C 1
ATOM 749 O O . LEU A 1 98 ? -9.613 7.847 6.535 1.00 95.69 98 LEU A O 1
ATOM 753 N N . GLU A 1 99 ? -11.073 9.252 5.580 1.00 96.06 99 GLU A N 1
ATOM 754 C CA . GLU A 1 99 ? -10.206 9.683 4.482 1.00 96.06 99 GLU A CA 1
ATOM 755 C C . GLU A 1 99 ? -10.322 11.196 4.294 1.00 96.06 99 GLU A C 1
ATOM 757 O O . GLU A 1 99 ? -11.404 11.765 4.426 1.00 96.06 99 GLU A O 1
ATOM 762 N N . ALA A 1 100 ? -9.195 11.856 4.030 1.00 93.12 100 ALA A N 1
ATOM 763 C CA . ALA A 1 100 ? -9.130 13.309 3.909 1.00 93.12 100 ALA A CA 1
ATOM 764 C C . ALA A 1 100 ? -9.358 13.809 2.472 1.00 93.12 100 ALA A C 1
ATOM 766 O O . ALA A 1 100 ? -9.644 14.994 2.266 1.00 93.12 100 ALA A O 1
ATOM 767 N N . GLY A 1 101 ? -9.167 12.943 1.476 1.00 90.94 101 GLY A N 1
ATOM 768 C CA . GLY A 1 101 ? -9.539 13.193 0.088 1.00 90.94 101 GLY A CA 1
ATOM 769 C C . GLY A 1 101 ? -10.939 12.693 -0.270 1.00 90.94 101 GLY A C 1
ATOM 770 O O . GLY A 1 101 ? -11.677 12.167 0.559 1.00 90.94 101 GLY A O 1
ATOM 771 N N . GLY A 1 102 ? -11.300 12.877 -1.539 1.00 89.06 102 GLY A N 1
ATOM 772 C CA . GLY A 1 102 ? -12.578 12.435 -2.094 1.00 89.06 102 GLY A CA 1
ATOM 773 C C . GLY A 1 102 ? -12.514 11.060 -2.762 1.00 89.06 102 GLY A C 1
ATOM 774 O O . GLY A 1 102 ? -11.551 10.302 -2.623 1.00 89.06 102 GLY A O 1
ATOM 775 N N . HIS A 1 103 ? -13.555 10.757 -3.534 1.00 89.44 103 HIS A N 1
ATOM 776 C CA . HIS A 1 103 ? -13.533 9.647 -4.481 1.00 89.44 103 HIS A CA 1
ATOM 777 C C . HIS A 1 103 ? -12.669 10.006 -5.688 1.00 89.44 103 HIS A C 1
ATOM 779 O O . HIS A 1 103 ? -12.755 11.123 -6.196 1.00 89.44 103 HIS A O 1
ATOM 785 N N . ALA A 1 104 ? -11.871 9.048 -6.154 1.00 82.31 104 ALA A N 1
ATOM 786 C CA . ALA A 1 104 ? -11.151 9.187 -7.409 1.00 82.31 104 ALA A CA 1
ATOM 787 C C . ALA A 1 104 ? -12.133 9.281 -8.589 1.00 82.31 104 ALA A C 1
ATOM 789 O O . ALA A 1 104 ? -13.176 8.620 -8.592 1.00 82.31 104 ALA A O 1
ATOM 790 N N . ASP A 1 105 ? -11.800 10.099 -9.583 1.00 79.81 105 ASP A N 1
ATOM 791 C CA . ASP A 1 105 ? -12.608 10.274 -10.790 1.00 79.81 105 ASP A CA 1
ATOM 792 C C . ASP A 1 105 ? -12.276 9.230 -11.872 1.00 79.81 105 ASP A C 1
ATOM 794 O O . ASP A 1 105 ? -11.486 8.303 -11.667 1.00 79.81 105 ASP A O 1
ATOM 798 N N . ASP A 1 106 ? -12.883 9.361 -13.051 1.00 80.94 106 ASP A N 1
ATOM 799 C CA . ASP A 1 106 ? -12.651 8.431 -14.158 1.00 80.94 106 ASP A CA 1
ATOM 800 C C . ASP A 1 106 ? -11.233 8.510 -14.744 1.00 80.94 106 ASP A C 1
ATOM 802 O O . ASP A 1 106 ? -10.764 7.525 -15.320 1.00 80.94 106 ASP A O 1
ATOM 806 N N . PHE A 1 107 ? -10.503 9.616 -14.553 1.00 76.56 107 PHE A N 1
ATOM 807 C CA . PHE A 1 107 ? -9.120 9.727 -15.019 1.00 76.56 107 PHE A CA 1
ATOM 808 C C . PHE A 1 107 ? -8.184 8.810 -14.226 1.00 76.56 107 PHE A C 1
ATOM 810 O O . PHE A 1 107 ? -7.253 8.255 -14.810 1.00 76.56 107 PHE A O 1
ATOM 817 N N . SER A 1 108 ? -8.480 8.547 -12.947 1.00 80.81 108 SER A N 1
ATOM 818 C CA . SER A 1 108 ? -7.752 7.562 -12.124 1.00 80.81 108 SER A CA 1
ATOM 819 C C . SER A 1 108 ? -7.764 6.136 -12.683 1.00 80.81 108 SER A C 1
ATOM 821 O O . SER A 1 108 ? -6.880 5.335 -12.382 1.00 80.81 108 SER A O 1
ATOM 823 N N . LYS A 1 109 ? -8.733 5.814 -13.546 1.00 83.12 109 LYS A N 1
ATOM 824 C CA . LYS A 1 109 ? -8.863 4.495 -14.182 1.00 83.12 109 LYS A CA 1
ATOM 825 C C . LYS A 1 109 ? -8.019 4.374 -15.453 1.00 83.12 109 LYS A C 1
ATOM 827 O O . LYS A 1 109 ? -7.847 3.273 -15.976 1.00 83.12 109 LYS A O 1
ATOM 832 N N . ILE A 1 110 ? -7.484 5.485 -15.962 1.00 81.62 110 ILE A N 1
ATOM 833 C CA . ILE A 1 110 ? -6.671 5.533 -17.176 1.00 81.62 110 ILE A CA 1
ATOM 834 C C . ILE A 1 110 ? -5.196 5.581 -16.766 1.00 81.62 110 ILE A C 1
ATOM 836 O O . ILE A 1 110 ? -4.644 6.645 -16.503 1.00 81.62 110 ILE A O 1
ATOM 840 N N . LEU A 1 111 ? -4.523 4.427 -16.768 1.00 81.75 111 LEU A N 1
ATOM 841 C CA . LEU A 1 111 ? -3.128 4.298 -16.305 1.00 81.75 111 LEU A CA 1
ATOM 842 C C . LEU A 1 111 ? -2.146 5.274 -16.982 1.00 81.75 111 LEU A C 1
ATOM 844 O O . LEU A 1 111 ? -1.216 5.773 -16.345 1.00 81.75 111 LEU A O 1
ATOM 848 N N . GLY A 1 112 ? -2.375 5.584 -18.263 1.00 78.62 112 GLY A N 1
ATOM 849 C CA . GLY A 1 112 ? -1.575 6.546 -19.030 1.00 78.62 112 GLY A CA 1
ATOM 850 C C . GLY A 1 112 ? -1.677 7.999 -18.548 1.00 78.62 112 GLY A C 1
ATOM 851 O O . GLY A 1 112 ? -0.888 8.831 -18.983 1.00 78.62 112 GLY A O 1
ATOM 852 N N . LEU A 1 113 ? -2.616 8.308 -17.649 1.00 77.88 113 LEU A N 1
ATOM 853 C CA . LEU A 1 113 ? -2.818 9.632 -17.060 1.00 77.88 113 LEU A CA 1
ATOM 854 C C . LEU A 1 113 ? -2.320 9.731 -15.609 1.00 77.88 113 LEU A C 1
ATOM 856 O O . LEU A 1 113 ? -2.485 10.772 -14.982 1.00 77.88 113 LEU A O 1
ATOM 860 N N . SER A 1 114 ? -1.644 8.707 -15.083 1.00 79.19 114 SER A N 1
ATOM 861 C CA . SER A 1 114 ? -1.031 8.727 -13.739 1.00 79.19 114 SER A CA 1
ATOM 862 C C . SER A 1 114 ? -0.163 9.973 -13.480 1.00 79.19 114 SER A C 1
ATOM 864 O O . SER A 1 114 ? -0.268 10.618 -12.433 1.00 79.19 114 SER A O 1
ATOM 866 N N . SER A 1 115 ? 0.639 10.393 -14.467 1.00 77.44 115 SER A N 1
ATOM 867 C CA . SER A 1 115 ? 1.446 11.619 -14.369 1.00 77.44 115 SER A CA 1
ATOM 868 C C . SER A 1 115 ? 0.605 12.895 -14.318 1.00 77.44 115 SER A C 1
ATOM 870 O O . SER A 1 115 ? 1.000 13.837 -13.643 1.00 77.44 115 SER A O 1
ATOM 872 N N . TYR A 1 116 ? -0.553 12.937 -14.986 1.00 81.38 116 TYR A N 1
ATOM 873 C CA . TYR A 1 116 ? -1.481 14.070 -14.909 1.00 81.38 116 TYR A CA 1
ATOM 874 C C . TYR A 1 116 ? -2.093 14.181 -13.509 1.00 81.38 116 TYR A C 1
ATOM 876 O O . TYR A 1 116 ? -2.103 15.260 -12.922 1.00 81.38 116 TYR A O 1
ATOM 884 N N . LEU A 1 117 ? -2.517 13.054 -12.933 1.00 80.88 117 LEU A N 1
ATOM 885 C CA . LEU A 1 117 ? -3.144 13.020 -11.609 1.00 80.88 117 LEU A CA 1
ATOM 886 C C . LEU A 1 117 ? -2.198 13.489 -10.500 1.00 80.88 117 LEU A C 1
ATOM 888 O O . LEU A 1 117 ? -2.639 14.044 -9.495 1.00 80.88 117 LEU A O 1
ATOM 892 N N . SER A 1 118 ? -0.889 13.343 -10.708 1.00 83.25 118 SER A N 1
ATOM 893 C CA . SER A 1 118 ? 0.130 13.887 -9.808 1.00 83.25 118 SER A CA 1
ATOM 894 C C . SER A 1 118 ? 0.048 15.415 -9.671 1.00 83.25 118 SER A C 1
ATOM 896 O O . SER A 1 118 ? 0.474 15.950 -8.655 1.00 83.25 118 SER A O 1
ATOM 898 N N . TYR A 1 119 ? -0.531 16.124 -10.641 1.00 83.12 119 TYR A N 1
ATOM 899 C CA . TYR A 1 119 ? -0.717 17.581 -10.632 1.00 83.12 119 TYR A CA 1
ATOM 900 C C . TYR A 1 119 ? -2.178 17.999 -10.405 1.00 83.12 119 TYR A C 1
ATOM 902 O O . TYR A 1 119 ? -2.574 19.097 -10.787 1.00 83.12 119 TYR A O 1
ATOM 910 N N . SER A 1 120 ? -2.979 17.121 -9.800 1.00 83.00 120 SER A N 1
ATOM 911 C CA . SER A 1 120 ? -4.390 17.358 -9.479 1.00 83.00 120 SER A CA 1
ATOM 912 C C . SER A 1 120 ? -4.637 17.368 -7.967 1.00 83.00 120 SER A C 1
ATOM 914 O O . SER A 1 120 ? -3.739 17.061 -7.181 1.00 83.00 120 SER A O 1
ATOM 916 N N . ASP A 1 121 ? -5.882 17.629 -7.563 1.00 84.19 121 ASP A N 1
ATOM 917 C CA . ASP A 1 121 ? -6.316 17.589 -6.158 1.00 84.19 121 ASP A CA 1
ATOM 918 C C . ASP A 1 121 ? -6.240 16.188 -5.519 1.00 84.19 121 ASP A C 1
ATOM 920 O O . ASP A 1 121 ? -6.349 16.055 -4.295 1.00 84.19 121 ASP A O 1
ATOM 924 N N . PHE A 1 122 ? -6.007 15.144 -6.325 1.00 84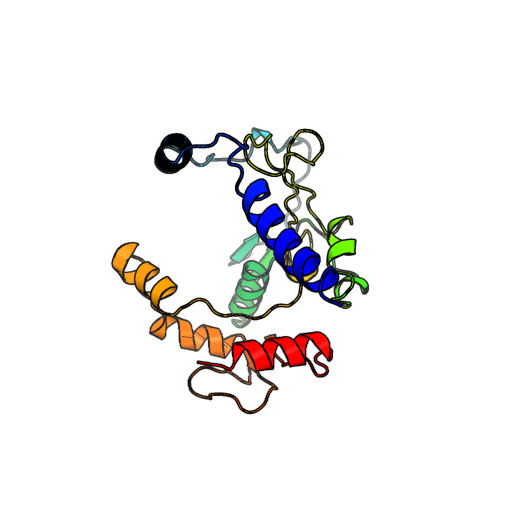.94 122 PHE A N 1
ATOM 925 C CA . PHE A 1 122 ? -5.733 13.782 -5.859 1.00 84.94 122 PHE A CA 1
ATOM 926 C C . PHE A 1 122 ? -4.306 13.586 -5.341 1.00 84.94 122 PHE A C 1
ATOM 928 O O . PHE A 1 122 ? -3.978 12.493 -4.882 1.00 84.94 122 PHE A O 1
ATOM 935 N N . ASN A 1 123 ? -3.449 14.605 -5.399 1.00 86.75 123 ASN A N 1
ATOM 936 C CA . ASN A 1 123 ? -2.123 14.589 -4.798 1.00 86.75 123 ASN A CA 1
ATOM 937 C C . ASN A 1 123 ? -2.071 15.550 -3.603 1.00 86.75 123 ASN A C 1
ATOM 939 O O . ASN A 1 123 ? -2.520 16.690 -3.685 1.00 86.75 123 ASN A O 1
ATOM 943 N N . TRP A 1 124 ? -1.457 15.122 -2.500 1.00 91.81 124 TRP A N 1
ATOM 944 C CA . TRP A 1 124 ? -1.155 16.005 -1.369 1.00 91.81 124 TRP A CA 1
ATOM 945 C C . TRP A 1 124 ? -0.207 17.152 -1.737 1.00 91.81 124 TRP A C 1
ATOM 947 O O . TRP A 1 124 ? -0.209 18.180 -1.065 1.00 91.81 124 TRP A O 1
ATOM 957 N N . GLY A 1 125 ? 0.599 16.984 -2.791 1.00 85.69 125 GLY A N 1
ATOM 958 C CA . GLY A 1 125 ? 1.470 18.041 -3.307 1.00 85.69 125 GLY A CA 1
ATOM 959 C C . GLY A 1 125 ? 2.693 18.305 -2.430 1.00 85.69 125 GLY A C 1
ATOM 960 O O . GLY A 1 125 ? 3.202 19.425 -2.403 1.00 85.69 125 GLY A O 1
ATOM 961 N N . TYR A 1 126 ? 3.164 17.294 -1.697 1.00 91.00 126 TYR A N 1
ATOM 962 C CA . TYR A 1 126 ? 4.347 17.441 -0.861 1.00 91.00 126 TYR A CA 1
ATOM 963 C C . TYR A 1 126 ? 5.603 17.672 -1.700 1.00 91.00 126 TYR A C 1
ATOM 965 O O . TYR A 1 126 ? 5.818 17.066 -2.751 1.00 91.00 126 TYR A O 1
ATOM 973 N N . ASN A 1 127 ? 6.469 18.523 -1.165 1.00 88.25 127 ASN A N 1
ATOM 974 C CA . ASN A 1 127 ? 7.838 18.683 -1.615 1.00 88.25 127 ASN A CA 1
ATOM 975 C C . ASN A 1 127 ? 8.767 18.319 -0.457 1.00 88.25 127 ASN A C 1
ATOM 977 O O . ASN A 1 127 ? 8.425 18.535 0.709 1.00 88.25 127 ASN A O 1
ATOM 981 N N . SER A 1 128 ? 9.941 17.782 -0.768 1.00 88.88 128 SER A N 1
ATOM 982 C CA . SER A 1 128 ? 11.003 17.638 0.225 1.00 88.88 128 SER A CA 1
ATOM 983 C C . SER A 1 128 ? 11.453 19.013 0.731 1.00 88.88 128 SER A C 1
ATOM 985 O O . SER A 1 128 ? 11.175 20.048 0.122 1.00 88.88 128 SER A O 1
ATOM 987 N N . THR A 1 129 ? 12.235 19.042 1.807 1.00 90.12 129 THR A N 1
ATOM 988 C CA . THR A 1 129 ? 13.115 20.191 2.067 1.00 90.12 129 THR A CA 1
ATOM 989 C C . THR A 1 129 ? 14.107 20.363 0.913 1.00 90.12 129 THR A C 1
ATOM 991 O O . THR A 1 129 ? 14.257 19.463 0.079 1.00 90.12 129 THR A O 1
ATOM 994 N N . GLU A 1 130 ? 14.795 21.501 0.857 1.00 91.81 130 GLU A N 1
ATOM 995 C CA . GLU A 1 130 ? 15.909 21.704 -0.075 1.00 91.81 130 GLU A CA 1
ATOM 996 C C . GLU A 1 130 ? 16.904 20.533 0.009 1.00 91.81 130 GLU A C 1
ATOM 998 O O . GLU A 1 130 ? 17.237 20.074 1.106 1.00 91.81 130 GLU A O 1
ATOM 1003 N N . GLN A 1 131 ? 17.307 19.995 -1.142 1.00 89.88 131 GLN A N 1
ATOM 1004 C CA . GLN A 1 131 ? 18.227 18.866 -1.246 1.00 89.88 131 GLN A CA 1
ATOM 1005 C C . GLN A 1 131 ? 19.561 19.342 -1.817 1.00 89.88 131 GLN A C 1
ATOM 1007 O O . GLN A 1 131 ? 19.591 19.999 -2.851 1.00 89.88 131 GLN A O 1
ATOM 1012 N N . GLN A 1 132 ? 20.667 18.965 -1.174 1.00 88.00 132 GLN A N 1
ATOM 1013 C CA . GLN A 1 132 ? 22.009 19.360 -1.621 1.00 88.00 132 GLN A CA 1
ATOM 1014 C C . GLN A 1 132 ? 22.478 18.574 -2.852 1.00 88.00 132 GLN A C 1
ATOM 1016 O O . GLN A 1 132 ? 23.197 19.114 -3.682 1.00 88.00 132 GLN A O 1
ATOM 1021 N N . ASN A 1 133 ? 22.050 17.310 -2.971 1.00 87.00 133 ASN A N 1
ATOM 1022 C CA . ASN A 1 133 ? 22.585 16.356 -3.953 1.00 87.00 133 ASN A CA 1
ATOM 1023 C C . ASN A 1 133 ? 21.495 15.696 -4.817 1.00 87.00 133 ASN A C 1
ATOM 1025 O O . ASN A 1 133 ? 21.769 14.765 -5.570 1.00 87.00 133 ASN A O 1
ATOM 1029 N N . ALA A 1 134 ? 20.246 16.157 -4.719 1.00 85.75 134 ALA A N 1
ATOM 1030 C CA . ALA A 1 134 ? 19.117 15.624 -5.475 1.00 85.75 134 ALA A CA 1
ATOM 1031 C C . ALA A 1 134 ? 18.243 16.764 -5.995 1.00 85.75 134 ALA A C 1
ATOM 1033 O O . ALA A 1 134 ? 18.225 17.852 -5.435 1.00 85.75 134 ALA A O 1
ATOM 1034 N N . CYS A 1 135 ? 17.502 16.523 -7.078 1.00 89.50 135 CYS A N 1
ATOM 1035 C CA . CYS A 1 135 ? 16.512 17.479 -7.586 1.00 89.50 135 CYS A CA 1
ATOM 1036 C C . CYS A 1 135 ? 17.067 18.889 -7.887 1.00 89.50 135 CYS A C 1
ATOM 1038 O O . CYS A 1 135 ? 16.308 19.855 -7.891 1.00 89.50 135 CYS A O 1
ATOM 1040 N N . LEU A 1 136 ? 18.359 18.994 -8.229 1.00 91.88 136 LEU A N 1
ATOM 1041 C CA . LEU A 1 136 ? 19.076 20.258 -8.472 1.00 91.88 136 LEU A CA 1
ATOM 1042 C C . LEU A 1 136 ? 18.453 21.121 -9.585 1.00 91.88 136 LEU A C 1
ATOM 1044 O O . LEU A 1 136 ? 18.615 22.335 -9.605 1.00 91.88 136 LEU A O 1
ATOM 1048 N N . GLY A 1 137 ? 17.718 20.500 -10.513 1.00 90.00 137 GLY A N 1
ATOM 1049 C CA . GLY A 1 137 ? 16.979 21.187 -11.579 1.00 90.00 137 GLY A CA 1
ATOM 1050 C C . GLY A 1 137 ? 15.554 21.621 -11.209 1.00 90.00 137 GLY A C 1
ATOM 1051 O O . GLY A 1 137 ? 14.809 22.054 -12.087 1.00 90.00 137 GLY A O 1
ATOM 1052 N N . ARG A 1 138 ? 15.122 21.450 -9.954 1.00 88.81 138 ARG A N 1
ATOM 1053 C CA . ARG A 1 138 ? 13.790 21.847 -9.469 1.00 88.81 138 ARG A CA 1
ATOM 1054 C C . ARG A 1 138 ? 13.859 23.207 -8.779 1.00 88.81 138 ARG A C 1
ATOM 1056 O O . ARG A 1 138 ? 14.892 23.600 -8.247 1.00 88.81 138 ARG A O 1
ATOM 1063 N N . ILE A 1 139 ? 12.723 23.905 -8.752 1.00 86.50 139 ILE A N 1
ATOM 1064 C CA . ILE A 1 139 ? 12.572 25.143 -7.979 1.00 86.50 139 ILE A CA 1
ATOM 1065 C C . ILE A 1 139 ? 12.940 24.850 -6.518 1.00 86.50 139 ILE A C 1
ATOM 1067 O O . ILE A 1 139 ? 12.476 23.859 -5.951 1.00 86.50 139 ILE A O 1
ATOM 1071 N N . ASN A 1 140 ? 13.799 25.694 -5.941 1.00 90.75 140 ASN A N 1
ATOM 1072 C CA . ASN A 1 140 ? 14.330 25.567 -4.578 1.00 90.75 140 ASN A CA 1
ATOM 1073 C C . ASN A 1 140 ? 15.039 24.228 -4.281 1.00 90.75 140 ASN A C 1
ATOM 1075 O O . ASN A 1 140 ? 15.130 23.836 -3.123 1.00 90.75 140 ASN A O 1
ATOM 1079 N N . GLN A 1 141 ? 15.495 23.500 -5.310 1.00 93.12 141 GLN A N 1
ATOM 1080 C CA . GLN A 1 141 ? 16.134 22.180 -5.185 1.00 93.12 141 GLN A CA 1
ATOM 1081 C C . GLN A 1 141 ? 15.283 21.180 -4.375 1.00 93.12 141 GLN A C 1
ATOM 1083 O O . GLN A 1 141 ? 15.795 20.330 -3.649 1.00 93.12 141 GLN A O 1
ATOM 1088 N N . GLN A 1 142 ? 13.954 21.296 -4.473 1.00 89.62 142 GLN A N 1
ATOM 1089 C CA . GLN A 1 142 ? 13.023 20.422 -3.766 1.00 89.62 142 GLN A CA 1
ATOM 1090 C C . GLN A 1 142 ? 12.540 19.291 -4.673 1.00 89.62 142 GLN A C 1
ATOM 1092 O O . GLN A 1 142 ? 12.080 19.499 -5.804 1.00 89.62 142 GLN A O 1
ATOM 1097 N N . CYS A 1 143 ? 12.600 18.071 -4.154 1.00 90.06 143 CYS A N 1
ATOM 1098 C CA . CYS A 1 143 ? 12.018 16.910 -4.795 1.00 90.06 143 CYS A CA 1
ATOM 1099 C C . CYS A 1 143 ? 10.506 16.914 -4.627 1.00 90.06 143 CYS A C 1
ATOM 1101 O O . CYS A 1 143 ? 9.984 17.156 -3.544 1.00 90.06 143 CYS A O 1
ATOM 1103 N N . PHE A 1 144 ? 9.806 16.598 -5.709 1.00 87.19 144 PHE A N 1
ATOM 1104 C CA . PHE A 1 144 ? 8.359 16.463 -5.690 1.00 87.19 144 PHE A CA 1
ATOM 1105 C C . PHE A 1 144 ? 7.962 15.058 -5.287 1.00 87.19 144 PHE A C 1
ATOM 1107 O O . PHE A 1 144 ? 8.404 14.084 -5.896 1.00 87.19 144 PHE A O 1
ATOM 1114 N N . LEU A 1 145 ? 7.146 14.977 -4.243 1.00 90.12 145 LEU A N 1
ATOM 1115 C CA . LEU A 1 145 ? 6.770 13.741 -3.581 1.00 90.12 145 LEU A CA 1
ATOM 1116 C C . LEU A 1 145 ? 5.273 13.529 -3.778 1.00 90.12 145 LEU A C 1
ATOM 1118 O O . LEU A 1 145 ? 4.436 14.075 -3.060 1.00 90.12 145 LEU A O 1
ATOM 1122 N N . THR A 1 146 ? 4.934 12.731 -4.783 1.00 88.50 146 THR A N 1
ATOM 1123 C CA . THR A 1 146 ? 3.546 12.389 -5.091 1.00 88.50 146 THR A CA 1
ATOM 1124 C C . THR A 1 146 ? 2.987 11.454 -4.024 1.00 88.50 146 THR A C 1
ATOM 1126 O O . THR A 1 146 ? 3.505 10.352 -3.833 1.00 88.50 146 THR A O 1
ATOM 1129 N N . GLN A 1 147 ? 1.919 11.872 -3.351 1.00 93.44 147 GLN A N 1
ATOM 1130 C CA . GLN A 1 147 ? 1.184 11.069 -2.377 1.00 93.44 147 GLN A CA 1
ATOM 1131 C C . GLN A 1 147 ? -0.309 11.197 -2.644 1.00 93.44 147 GLN A C 1
ATOM 1133 O O . GLN A 1 147 ? -0.836 12.306 -2.696 1.00 93.44 147 GLN A O 1
ATOM 1138 N N . GLY A 1 148 ? -0.993 10.066 -2.809 1.00 93.38 148 GLY A N 1
ATOM 1139 C CA . GLY A 1 148 ? -2.414 10.063 -3.131 1.00 93.38 148 GLY A CA 1
ATOM 1140 C C . GLY A 1 148 ? -3.270 10.587 -1.980 1.00 93.38 148 GLY A C 1
ATOM 1141 O O . GLY A 1 148 ? -3.073 10.215 -0.822 1.00 93.38 148 GLY A O 1
ATOM 1142 N N . ARG A 1 149 ? -4.239 11.430 -2.324 1.00 93.31 149 ARG A N 1
ATOM 1143 C CA . ARG A 1 149 ? -5.225 12.034 -1.433 1.00 93.31 149 ARG A CA 1
ATOM 1144 C C . ARG A 1 149 ? -6.623 11.642 -1.906 1.00 93.31 149 ARG A C 1
ATOM 1146 O O . ARG A 1 149 ? -7.142 12.211 -2.862 1.00 93.31 149 ARG A O 1
ATOM 1153 N N . GLY A 1 150 ? -7.235 10.678 -1.229 1.00 92.81 150 GLY A N 1
ATOM 1154 C CA . GLY A 1 150 ? -8.540 10.134 -1.600 1.00 92.81 150 GLY A CA 1
ATOM 1155 C C . GLY A 1 150 ? -8.644 8.639 -1.350 1.00 92.81 150 GLY A C 1
ATOM 1156 O O . GLY A 1 150 ? -7.674 7.987 -0.965 1.00 92.81 150 GLY A O 1
ATOM 1157 N N . LEU A 1 151 ? -9.835 8.088 -1.574 1.00 94.38 151 LEU A N 1
ATOM 1158 C CA . LEU A 1 151 ? -10.079 6.652 -1.440 1.00 94.38 151 LEU A CA 1
ATOM 1159 C C . LEU A 1 151 ? -9.196 5.870 -2.426 1.00 94.38 151 LEU A C 1
ATOM 1161 O O . LEU A 1 151 ? -9.230 6.115 -3.630 1.00 94.38 151 LEU A O 1
ATOM 1165 N N . GLY A 1 152 ? -8.403 4.934 -1.902 1.00 92.81 152 GLY A N 1
ATOM 1166 C CA . GLY A 1 152 ? -7.322 4.236 -2.607 1.00 92.81 152 GLY A CA 1
ATOM 1167 C C . GLY A 1 152 ? -5.929 4.806 -2.299 1.00 92.81 152 GLY A C 1
ATOM 1168 O O . GLY A 1 152 ? -4.923 4.102 -2.402 1.00 92.81 152 GLY A O 1
ATOM 1169 N N . GLY A 1 153 ? -5.835 6.055 -1.835 1.00 95.31 153 GLY A N 1
ATOM 1170 C CA . GLY A 1 153 ? -4.568 6.737 -1.566 1.00 95.31 153 GLY A CA 1
ATOM 1171 C C . GLY A 1 153 ? -3.663 6.702 -2.791 1.00 95.31 153 GLY A C 1
ATOM 1172 O O . GLY A 1 153 ? -4.119 6.898 -3.911 1.00 95.31 153 GLY A O 1
ATOM 1173 N N . SER A 1 154 ? -2.375 6.407 -2.621 1.00 94.50 154 SER A N 1
ATOM 1174 C CA . SER A 1 154 ? -1.415 6.421 -3.735 1.00 94.50 154 SER A CA 1
ATOM 1175 C C . SER A 1 154 ? -1.696 5.396 -4.846 1.00 94.50 154 SER A C 1
ATOM 1177 O O . SER A 1 154 ? -1.081 5.497 -5.906 1.00 94.50 154 SER A O 1
ATOM 1179 N N . THR A 1 155 ? -2.637 4.452 -4.684 1.00 92.44 155 THR A N 1
ATOM 1180 C CA . THR A 1 155 ? -3.049 3.581 -5.802 1.00 92.44 155 THR A CA 1
ATOM 1181 C C . THR A 1 155 ? -3.761 4.338 -6.916 1.00 92.44 155 THR A C 1
ATOM 1183 O O . THR A 1 155 ? -3.727 3.879 -8.049 1.00 92.44 155 THR A O 1
ATOM 1186 N N . ILE A 1 156 ? -4.374 5.489 -6.625 1.00 91.81 156 ILE A N 1
ATOM 1187 C CA . ILE A 1 156 ? -5.063 6.315 -7.632 1.00 91.81 156 ILE A CA 1
ATOM 1188 C C . ILE A 1 156 ? -4.076 7.042 -8.558 1.00 91.81 156 ILE A C 1
ATOM 1190 O O . ILE A 1 156 ? -4.454 7.465 -9.642 1.00 91.81 156 ILE A O 1
ATOM 1194 N N . LEU A 1 157 ? -2.818 7.195 -8.121 1.00 89.75 157 LEU A N 1
ATOM 1195 C CA . LEU A 1 157 ? -1.759 7.913 -8.840 1.00 89.75 157 LEU A CA 1
ATOM 1196 C C . LEU A 1 157 ? -0.687 6.985 -9.425 1.00 89.75 157 LEU A C 1
ATOM 1198 O O . LEU A 1 157 ? 0.153 7.437 -10.201 1.00 89.75 157 LEU A O 1
ATOM 1202 N N . ASN A 1 158 ? -0.637 5.718 -9.005 1.00 90.31 158 ASN A N 1
ATOM 1203 C CA . ASN A 1 158 ? 0.474 4.838 -9.356 1.00 90.31 158 ASN A CA 1
ATOM 1204 C C . ASN A 1 158 ? 0.407 4.362 -10.821 1.00 90.31 158 ASN A C 1
ATOM 1206 O O . ASN A 1 158 ? -0.595 4.501 -11.515 1.00 90.31 158 ASN A O 1
ATOM 1210 N N . GLY A 1 159 ? 1.498 3.758 -11.296 1.00 88.06 159 GLY A N 1
ATOM 1211 C CA . GLY A 1 159 ? 1.559 3.173 -12.641 1.00 88.06 159 GLY A CA 1
ATOM 1212 C C . GLY A 1 159 ? 0.949 1.769 -12.760 1.00 88.06 159 GLY A C 1
ATOM 1213 O O . GLY A 1 159 ? 1.210 1.092 -13.748 1.00 88.06 159 GLY A O 1
ATOM 1214 N N . ALA A 1 160 ? 0.228 1.291 -11.739 1.00 89.69 160 ALA A N 1
ATOM 1215 C CA . ALA A 1 160 ? -0.291 -0.076 -11.610 1.00 89.69 160 ALA A CA 1
ATOM 1216 C C . ALA A 1 160 ? 0.738 -1.199 -11.857 1.00 89.69 160 ALA A C 1
ATOM 1218 O O . ALA A 1 160 ? 0.387 -2.316 -12.239 1.00 89.69 160 ALA A O 1
ATOM 1219 N N . PHE A 1 161 ? 2.020 -0.924 -11.606 1.00 90.06 161 PHE A N 1
ATOM 1220 C CA . PHE A 1 161 ? 3.055 -1.948 -11.625 1.00 90.06 161 PHE A CA 1
ATOM 1221 C C . PHE A 1 161 ? 2.866 -2.897 -10.444 1.00 90.06 161 PHE A C 1
ATOM 1223 O O . PHE A 1 161 ? 2.810 -2.469 -9.291 1.00 90.06 161 PHE A O 1
ATOM 1230 N N . TYR A 1 162 ? 2.797 -4.192 -10.740 1.00 92.69 162 TYR A N 1
ATOM 1231 C CA . TYR A 1 162 ? 2.720 -5.237 -9.730 1.00 92.69 162 TYR A CA 1
ATOM 1232 C C . TYR A 1 162 ? 4.046 -5.989 -9.648 1.00 92.69 162 TYR A C 1
ATOM 1234 O O . TYR A 1 162 ? 4.493 -6.590 -10.624 1.00 92.69 162 TYR A O 1
ATOM 1242 N N . ALA A 1 163 ? 4.656 -5.970 -8.468 1.00 92.69 163 ALA A N 1
ATOM 1243 C CA . ALA A 1 163 ? 5.854 -6.726 -8.143 1.00 92.69 163 ALA A CA 1
ATOM 1244 C C . ALA A 1 163 ? 5.787 -7.188 -6.684 1.00 92.69 163 ALA A C 1
ATOM 1246 O O . ALA A 1 163 ? 5.104 -6.581 -5.857 1.00 92.69 163 ALA A O 1
ATOM 1247 N N . ARG A 1 164 ? 6.515 -8.258 -6.370 1.00 93.31 164 ARG A N 1
ATOM 1248 C CA . ARG A 1 164 ? 6.760 -8.694 -4.991 1.00 93.31 164 ARG A CA 1
ATOM 1249 C C . ARG A 1 164 ? 8.219 -8.441 -4.639 1.00 93.31 164 ARG A C 1
ATOM 1251 O O . ARG A 1 164 ? 9.070 -8.503 -5.524 1.00 93.31 164 ARG A O 1
ATOM 1258 N N . GLY A 1 165 ? 8.484 -8.181 -3.360 1.00 94.62 165 GLY A N 1
ATOM 1259 C CA . GLY A 1 165 ? 9.848 -8.107 -2.845 1.00 94.62 165 GLY A CA 1
ATOM 1260 C C . GLY A 1 165 ? 10.568 -9.449 -2.968 1.00 94.62 165 GLY A C 1
ATOM 1261 O O . GLY A 1 165 ? 9.938 -10.497 -3.171 1.00 94.62 165 GLY A O 1
ATOM 1262 N N . HIS A 1 166 ? 11.889 -9.422 -2.830 1.00 97.00 166 HIS A N 1
ATOM 1263 C CA . HIS A 1 166 ? 12.673 -10.645 -2.795 1.00 97.00 166 HIS A CA 1
ATOM 1264 C C . HIS A 1 166 ? 12.386 -11.390 -1.476 1.00 97.00 166 HIS A C 1
ATOM 1266 O O . HIS A 1 166 ? 12.229 -10.735 -0.446 1.00 97.00 166 HIS A O 1
ATOM 1272 N N . PRO A 1 167 ? 12.323 -12.737 -1.446 1.00 97.81 167 PRO A N 1
ATOM 1273 C CA . PRO A 1 167 ? 12.059 -13.481 -0.209 1.00 97.81 167 PRO A CA 1
ATOM 1274 C C . PRO A 1 167 ? 12.950 -13.078 0.971 1.00 97.81 167 PRO A C 1
ATOM 1276 O O . PRO A 1 167 ? 12.484 -12.988 2.105 1.00 97.81 167 PRO A O 1
ATOM 1279 N N . GLU A 1 168 ? 14.212 -12.763 0.684 1.00 98.06 168 GLU A N 1
ATOM 1280 C CA . GLU A 1 168 ? 15.176 -12.358 1.706 1.00 98.06 168 GLU A CA 1
ATOM 1281 C C . GLU A 1 168 ? 14.847 -11.017 2.376 1.00 98.06 168 GLU A C 1
ATOM 1283 O O . GLU A 1 168 ? 15.152 -10.845 3.553 1.00 98.06 168 GLU A O 1
ATOM 1288 N N . ASP A 1 169 ? 14.159 -10.097 1.691 1.00 97.62 169 ASP A N 1
ATOM 1289 C CA . ASP A 1 169 ? 13.738 -8.827 2.297 1.00 97.62 169 ASP A CA 1
ATOM 1290 C C . ASP A 1 169 ? 12.823 -9.089 3.505 1.00 97.62 169 ASP A C 1
ATOM 1292 O O . ASP A 1 169 ? 13.004 -8.517 4.579 1.00 97.62 169 ASP A O 1
ATOM 1296 N N . TYR A 1 170 ? 11.894 -10.036 3.352 1.00 98.19 170 TYR A N 1
ATOM 1297 C CA . TYR A 1 170 ? 10.945 -10.445 4.388 1.00 98.19 170 TYR A CA 1
ATOM 1298 C C . TYR A 1 170 ? 11.595 -11.339 5.449 1.00 98.19 170 TYR A C 1
ATOM 1300 O O . TYR A 1 170 ? 11.337 -11.195 6.641 1.00 98.19 170 TYR A O 1
ATOM 1308 N N . ASN A 1 171 ? 12.489 -12.246 5.049 1.00 98.38 171 ASN A N 1
ATOM 1309 C CA . ASN A 1 171 ? 13.218 -13.074 6.012 1.00 98.38 171 ASN A CA 1
ATOM 1310 C C . ASN A 1 171 ? 14.068 -12.220 6.957 1.00 98.38 171 ASN A C 1
ATOM 1312 O O . ASN A 1 171 ? 14.125 -12.516 8.150 1.00 98.38 171 ASN A O 1
ATOM 1316 N N . ARG A 1 172 ? 14.670 -11.132 6.460 1.00 97.81 172 ARG A N 1
ATOM 1317 C CA . ARG A 1 172 ? 15.396 -10.165 7.292 1.00 97.81 172 ARG A CA 1
ATOM 1318 C C . ARG A 1 172 ? 14.475 -9.401 8.242 1.00 97.81 172 ARG A C 1
ATOM 1320 O O . ARG A 1 172 ? 14.897 -9.117 9.360 1.00 97.81 172 ARG A O 1
ATOM 1327 N N . TRP A 1 173 ? 13.228 -9.104 7.859 1.00 97.69 173 TRP A N 1
ATOM 1328 C CA . TRP A 1 173 ? 12.230 -8.528 8.781 1.00 97.69 173 TRP A CA 1
ATOM 1329 C C . TRP A 1 173 ? 12.041 -9.383 10.025 1.00 97.69 173 TRP A C 1
ATOM 1331 O O . TRP A 1 173 ? 12.030 -8.848 11.134 1.00 97.69 173 TRP A O 1
ATOM 1341 N N . GLU A 1 174 ? 11.961 -10.699 9.855 1.00 98.00 174 GLU A N 1
ATOM 1342 C CA . GLU A 1 174 ? 11.841 -11.619 10.980 1.00 98.00 174 GLU A CA 1
ATOM 1343 C C . GLU A 1 174 ? 13.169 -11.810 11.723 1.00 98.00 174 GLU A C 1
ATOM 1345 O O . GLU A 1 174 ? 13.223 -11.601 12.934 1.00 98.00 174 GLU A O 1
ATOM 1350 N N . SER A 1 175 ? 14.239 -12.179 11.015 1.00 96.94 175 SER A N 1
ATOM 1351 C CA . SER A 1 175 ? 15.483 -12.652 11.637 1.00 96.94 175 SER A CA 1
ATOM 1352 C C . SER A 1 175 ? 16.407 -11.542 12.137 1.00 96.94 175 SER A C 1
ATOM 1354 O O . SER A 1 175 ? 17.048 -11.710 13.171 1.00 96.94 175 SER A O 1
ATOM 1356 N N . VAL A 1 176 ? 16.480 -10.413 11.424 1.00 96.69 176 VAL A N 1
ATOM 1357 C CA . VAL A 1 176 ? 17.395 -9.302 11.737 1.00 96.69 176 VAL A CA 1
ATOM 1358 C C . VAL A 1 176 ? 16.686 -8.226 12.547 1.00 96.69 176 VAL A C 1
ATOM 1360 O O . VAL A 1 176 ? 17.243 -7.716 13.514 1.00 96.69 176 VAL A O 1
ATOM 1363 N N . TYR A 1 177 ? 15.453 -7.887 12.167 1.00 94.75 177 TYR A N 1
ATOM 1364 C CA . TYR A 1 177 ? 14.696 -6.800 12.794 1.00 94.75 177 TYR A CA 1
ATOM 1365 C C . TYR A 1 177 ? 13.724 -7.276 13.883 1.00 94.75 177 TYR A C 1
ATOM 1367 O O . TYR A 1 177 ? 13.027 -6.453 14.472 1.00 94.75 177 TYR A O 1
ATOM 1375 N N . GLY A 1 178 ? 13.678 -8.584 14.163 1.00 96.06 178 GLY A N 1
ATOM 1376 C CA . GLY A 1 178 ? 12.923 -9.139 15.285 1.00 96.06 178 GLY A CA 1
ATOM 1377 C C . GLY A 1 178 ? 11.406 -9.027 15.131 1.00 96.06 178 GLY A C 1
ATOM 1378 O O . GLY A 1 178 ? 10.726 -8.737 16.112 1.00 96.06 178 GLY A O 1
ATOM 1379 N N . ASN A 1 179 ? 10.870 -9.261 13.925 1.00 97.00 179 ASN A N 1
ATOM 1380 C CA . ASN A 1 179 ? 9.425 -9.260 13.652 1.00 97.00 179 ASN A CA 1
ATOM 1381 C C . ASN A 1 179 ? 8.895 -10.685 13.381 1.00 97.00 179 ASN A C 1
ATOM 1383 O O . ASN A 1 179 ? 8.772 -11.084 12.219 1.00 97.00 179 ASN A O 1
ATOM 1387 N N . PRO A 1 180 ? 8.557 -11.476 14.419 1.00 97.44 180 PRO A N 1
ATOM 1388 C CA . PRO A 1 180 ? 8.014 -12.820 14.243 1.00 97.44 180 PRO A CA 1
ATOM 1389 C C . PRO A 1 180 ? 6.775 -12.848 13.343 1.00 97.44 180 PRO A C 1
ATOM 1391 O O . PRO A 1 180 ? 5.870 -12.025 13.479 1.00 97.44 180 PRO A O 1
ATOM 1394 N N . GLY A 1 181 ? 6.711 -13.825 12.442 1.00 97.12 181 GLY A N 1
ATOM 1395 C CA . GLY A 1 181 ? 5.619 -14.008 11.488 1.00 97.12 181 GLY A CA 1
ATOM 1396 C C . GLY A 1 181 ? 5.775 -13.234 10.177 1.00 97.12 181 GLY A C 1
ATOM 1397 O O . GLY A 1 181 ? 4.905 -13.360 9.317 1.00 97.12 181 GLY A O 1
ATOM 1398 N N . TRP A 1 182 ? 6.861 -12.475 9.998 1.00 98.00 182 TRP A N 1
ATOM 1399 C CA . TRP A 1 182 ? 7.088 -11.643 8.809 1.00 98.00 182 TRP A CA 1
ATOM 1400 C C . TRP A 1 182 ? 8.055 -12.238 7.777 1.00 98.00 182 TRP A C 1
ATOM 1402 O O . TRP A 1 182 ? 8.355 -11.563 6.797 1.00 98.00 182 TRP A O 1
ATOM 1412 N N . SER A 1 183 ? 8.509 -13.487 7.930 1.00 98.31 183 SER A N 1
ATOM 1413 C CA . SER A 1 183 ? 9.269 -14.173 6.873 1.00 98.31 183 SER A CA 1
ATOM 1414 C C . SER A 1 183 ? 8.430 -14.434 5.623 1.00 98.31 183 SER A C 1
ATOM 1416 O O . SER A 1 183 ? 7.196 -14.494 5.664 1.00 98.31 183 SER A O 1
ATOM 1418 N N . TYR A 1 184 ? 9.101 -14.628 4.483 1.00 98.38 184 TYR A N 1
ATOM 1419 C CA . TYR A 1 184 ? 8.426 -14.775 3.192 1.00 98.38 184 TYR A CA 1
ATOM 1420 C C . TYR A 1 184 ? 7.399 -15.908 3.189 1.00 98.38 184 TYR A C 1
ATOM 1422 O O . TYR A 1 184 ? 6.275 -15.728 2.722 1.00 98.38 184 TYR A O 1
ATOM 1430 N N . ASP A 1 185 ? 7.749 -17.058 3.763 1.00 98.00 185 ASP A N 1
ATOM 1431 C CA . ASP A 1 185 ? 6.863 -18.223 3.805 1.00 98.00 185 ASP A CA 1
ATOM 1432 C C . ASP A 1 185 ? 5.607 -17.976 4.652 1.00 98.00 185 ASP A C 1
ATOM 1434 O O . ASP A 1 185 ? 4.541 -18.521 4.357 1.00 98.00 185 ASP A O 1
ATOM 1438 N N . LYS A 1 186 ? 5.699 -17.120 5.678 1.00 98.31 186 LYS A N 1
ATOM 1439 C CA . LYS A 1 186 ? 4.560 -16.714 6.514 1.00 98.31 186 LYS A CA 1
ATOM 1440 C C . LYS A 1 186 ? 3.671 -15.686 5.817 1.00 98.31 186 LYS A C 1
ATOM 1442 O O . LYS A 1 186 ? 2.455 -15.708 6.006 1.00 98.31 186 LYS A O 1
ATOM 1447 N N . LEU A 1 187 ? 4.253 -14.831 4.976 1.00 97.88 187 LEU A N 1
ATOM 1448 C CA . LEU A 1 187 ? 3.531 -13.809 4.215 1.00 97.88 187 LEU A CA 1
ATOM 1449 C C . LEU A 1 187 ? 2.949 -14.322 2.890 1.00 97.88 187 LEU A C 1
ATOM 1451 O O . LEU A 1 187 ? 1.933 -13.801 2.426 1.00 97.88 187 LEU A O 1
ATOM 1455 N N . LEU A 1 188 ? 3.527 -15.366 2.290 1.00 98.12 188 LEU A N 1
ATOM 1456 C CA . LEU A 1 188 ? 3.095 -15.910 1.000 1.00 98.12 188 LEU A CA 1
ATOM 1457 C C . LEU A 1 188 ? 1.591 -16.252 0.937 1.00 98.12 188 LEU A C 1
ATOM 1459 O O . LEU A 1 188 ? 0.958 -15.912 -0.069 1.00 98.12 188 LEU A O 1
ATOM 1463 N N . PRO A 1 189 ? 0.963 -16.850 1.971 1.00 97.88 189 PRO A N 1
ATOM 1464 C CA . PRO A 1 189 ? -0.485 -17.052 1.987 1.00 97.88 189 PRO A CA 1
ATOM 1465 C C . PRO A 1 189 ? -1.283 -15.748 1.847 1.00 97.88 189 PRO A C 1
ATOM 1467 O O . PRO A 1 189 ? -2.305 -15.734 1.163 1.00 97.88 189 PRO A O 1
ATOM 1470 N N . TYR A 1 190 ? -0.809 -14.644 2.431 1.00 97.12 190 TYR A N 1
ATOM 1471 C CA . TYR A 1 190 ? -1.466 -13.338 2.352 1.00 97.12 190 TYR A CA 1
ATOM 1472 C C . TYR A 1 190 ? -1.279 -12.676 0.986 1.00 97.12 190 TYR A C 1
ATOM 1474 O O . TYR A 1 190 ? -2.244 -12.128 0.455 1.00 97.12 190 TYR A O 1
ATOM 1482 N N . PHE A 1 191 ? -0.101 -12.809 0.365 1.00 97.19 191 PHE A N 1
ATOM 1483 C CA . PHE A 1 191 ? 0.101 -12.381 -1.027 1.00 97.19 191 PHE A CA 1
ATOM 1484 C C . PHE A 1 191 ? -0.821 -13.127 -1.993 1.00 97.19 191 PHE A C 1
ATOM 1486 O O . PHE A 1 191 ? -1.376 -12.536 -2.912 1.00 97.19 191 PHE A O 1
ATOM 1493 N N . LYS A 1 192 ? -1.040 -14.426 -1.770 1.00 97.62 192 LYS A N 1
ATOM 1494 C CA . LYS A 1 192 ? -1.992 -15.212 -2.567 1.00 97.62 192 LYS A CA 1
ATOM 1495 C C . LYS A 1 192 ? -3.443 -14.840 -2.264 1.00 97.62 192 LYS A C 1
ATOM 1497 O O . LYS A 1 192 ? -4.271 -14.852 -3.166 1.00 97.62 192 LYS A O 1
ATOM 1502 N N . LYS A 1 193 ? -3.768 -14.521 -1.009 1.00 96.88 193 LYS A N 1
ATOM 1503 C CA . LYS A 1 193 ? -5.123 -14.124 -0.596 1.00 96.88 193 LYS A CA 1
ATOM 1504 C C . LYS A 1 193 ? -5.531 -12.759 -1.162 1.00 96.88 193 LYS A C 1
ATOM 1506 O O . LYS A 1 193 ? -6.723 -12.524 -1.355 1.00 96.88 193 LYS A O 1
ATOM 1511 N N . SER A 1 194 ? -4.584 -11.849 -1.396 1.00 95.69 194 SER A N 1
ATOM 1512 C CA . SER A 1 194 ? -4.884 -10.516 -1.929 1.00 95.69 194 SER A CA 1
ATOM 1513 C C . SER A 1 194 ? -5.138 -10.515 -3.438 1.00 95.69 194 SER A C 1
ATOM 1515 O O . SER A 1 194 ? -5.980 -9.746 -3.898 1.00 95.69 194 SER A O 1
ATOM 1517 N N . GLU A 1 195 ? -4.472 -11.379 -4.204 1.00 96.31 195 GLU A N 1
ATOM 1518 C CA . GLU A 1 195 ? -4.475 -11.307 -5.668 1.00 96.31 195 GLU A CA 1
ATOM 1519 C C . GLU A 1 195 ? -5.437 -12.276 -6.383 1.00 96.31 195 GLU A C 1
ATOM 1521 O O . GLU A 1 195 ? -5.745 -13.382 -5.927 1.00 96.31 195 GLU A O 1
ATOM 1526 N N . HIS A 1 196 ? -5.828 -11.872 -7.587 1.00 97.56 196 HIS A N 1
ATOM 1527 C CA . HIS A 1 196 ? -6.478 -12.680 -8.607 1.00 97.56 196 HIS A CA 1
ATOM 1528 C C . HIS A 1 196 ? -5.643 -12.625 -9.886 1.00 97.56 196 HIS A C 1
ATOM 1530 O O . HIS A 1 196 ? -5.780 -11.729 -10.718 1.00 97.56 196 HIS A O 1
ATOM 1536 N N . ALA A 1 197 ? -4.748 -13.600 -10.037 1.00 96.62 197 ALA A N 1
ATOM 1537 C CA . ALA A 1 197 ? -3.896 -13.728 -11.209 1.00 96.62 197 ALA A CA 1
ATOM 1538 C C . ALA A 1 197 ? -4.650 -14.329 -12.402 1.00 96.62 197 ALA A C 1
ATOM 1540 O O . ALA A 1 197 ? -5.011 -15.508 -12.385 1.00 96.62 197 ALA A O 1
ATOM 1541 N N . VAL A 1 198 ? -4.826 -13.535 -13.464 1.00 96.00 198 VAL A N 1
ATOM 1542 C CA . VAL A 1 198 ? -5.543 -13.944 -14.690 1.00 96.00 198 VAL A CA 1
ATOM 1543 C C . VAL A 1 198 ? -4.623 -14.274 -15.874 1.00 96.00 198 VAL A C 1
ATOM 1545 O O . VAL A 1 198 ? -5.100 -14.592 -16.960 1.00 96.00 198 VAL A O 1
ATOM 1548 N N . PHE A 1 199 ? -3.303 -14.221 -15.687 1.00 92.25 199 PHE A N 1
ATOM 1549 C CA . PHE A 1 199 ? -2.317 -14.509 -16.735 1.00 92.25 199 PHE A CA 1
ATOM 1550 C C . PHE A 1 199 ? -1.885 -15.987 -16.782 1.00 92.25 199 PHE A C 1
ATOM 1552 O O . PHE A 1 199 ? -2.060 -16.748 -15.822 1.00 92.25 199 PHE A O 1
ATOM 1559 N N . TYR A 1 200 ? -1.286 -16.382 -17.912 1.00 88.25 200 TYR A N 1
ATOM 1560 C CA . TYR A 1 200 ? -0.806 -17.740 -18.184 1.00 88.25 200 TYR A CA 1
ATOM 1561 C C . TYR A 1 200 ? 0.531 -17.733 -18.957 1.00 88.25 200 TYR A C 1
ATOM 1563 O O . TYR A 1 200 ? 0.689 -16.904 -19.852 1.00 88.25 200 TYR A O 1
ATOM 1571 N N . PRO A 1 201 ? 1.464 -18.671 -18.678 1.00 91.12 201 PRO A N 1
ATOM 1572 C CA . PRO A 1 201 ? 1.446 -19.616 -17.557 1.00 91.12 201 PRO A CA 1
ATOM 1573 C C . PRO A 1 201 ? 1.670 -18.899 -16.214 1.00 91.12 201 PRO A C 1
ATOM 1575 O O . PRO A 1 201 ? 2.314 -17.855 -16.157 1.00 91.12 201 PRO A O 1
ATOM 1578 N N . ARG A 1 202 ? 1.141 -19.469 -15.124 1.00 92.50 202 ARG A N 1
ATOM 1579 C CA . ARG A 1 202 ? 1.359 -18.972 -13.754 1.00 92.50 202 ARG A CA 1
ATOM 1580 C C . ARG A 1 202 ? 1.819 -20.096 -12.836 1.00 92.50 202 ARG A C 1
ATOM 1582 O O . ARG A 1 202 ? 1.316 -21.217 -12.934 1.00 92.50 202 ARG A O 1
ATOM 1589 N N . ASP A 1 203 ? 2.713 -19.780 -11.908 1.00 94.38 203 ASP A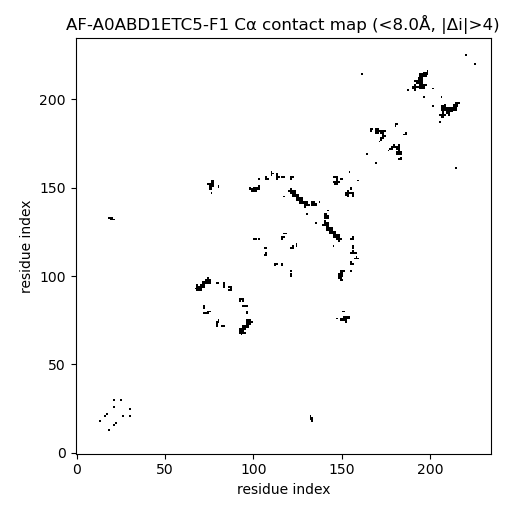 N 1
ATOM 1590 C CA . ASP A 1 203 ? 3.118 -20.714 -10.863 1.00 94.38 203 ASP A CA 1
ATOM 1591 C C . ASP A 1 203 ? 2.093 -20.712 -9.715 1.00 94.38 203 ASP A C 1
ATOM 1593 O O . ASP A 1 203 ? 1.943 -19.730 -8.986 1.00 94.38 203 ASP A O 1
ATOM 1597 N N . LYS A 1 204 ? 1.386 -21.834 -9.533 1.00 94.44 204 LYS A N 1
ATOM 1598 C CA . LYS A 1 204 ? 0.382 -22.017 -8.469 1.00 94.44 204 LYS A CA 1
ATOM 1599 C C . LYS A 1 204 ? 0.988 -21.992 -7.062 1.00 94.44 204 LYS A C 1
ATOM 1601 O O . LYS 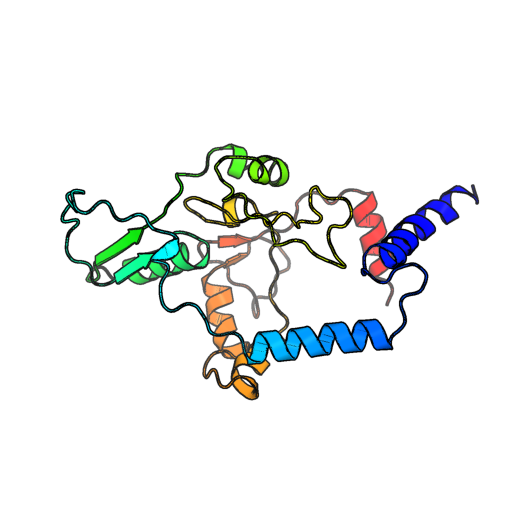A 1 204 ? 0.261 -21.741 -6.093 1.00 94.44 204 LYS A O 1
ATOM 1606 N N . LYS A 1 205 ? 2.294 -22.257 -6.924 1.00 96.19 205 LYS A N 1
ATOM 1607 C CA . LYS A 1 205 ? 3.006 -22.133 -5.649 1.00 96.19 205 LYS A CA 1
ATOM 1608 C C . LYS A 1 205 ? 2.932 -20.691 -5.172 1.00 96.19 205 LYS A C 1
ATOM 1610 O O . LYS A 1 205 ? 2.522 -20.456 -4.035 1.00 96.19 205 LYS A O 1
ATOM 1615 N N . PHE A 1 206 ? 3.208 -19.747 -6.067 1.00 95.88 206 PHE A N 1
ATOM 1616 C CA . PHE A 1 206 ? 3.316 -18.337 -5.723 1.00 95.88 206 PHE A CA 1
ATOM 1617 C C . PHE A 1 206 ? 2.040 -17.535 -5.964 1.00 95.88 206 PHE A C 1
ATOM 1619 O O . PHE A 1 206 ? 1.850 -16.541 -5.270 1.00 95.88 206 PHE A O 1
ATOM 1626 N N . HIS A 1 207 ? 1.147 -17.951 -6.864 1.00 97.00 207 HIS A N 1
ATOM 1627 C CA . HIS A 1 207 ? 0.012 -17.115 -7.260 1.00 97.00 207 HIS A CA 1
ATOM 1628 C C . HIS A 1 207 ? -1.357 -17.545 -6.720 1.00 97.00 207 HIS A C 1
ATOM 1630 O O . HIS A 1 207 ? -1.680 -18.734 -6.653 1.00 97.00 207 HIS A O 1
ATOM 1636 N N . GLY A 1 208 ? -2.159 -16.549 -6.339 1.00 97.00 208 GLY A N 1
ATOM 1637 C CA . GLY A 1 208 ? -3.570 -16.658 -5.971 1.00 97.00 208 GLY A CA 1
ATOM 1638 C C . GLY A 1 208 ? -4.500 -16.304 -7.133 1.00 97.00 208 GLY A C 1
ATOM 1639 O O . GLY A 1 208 ? -4.103 -15.630 -8.079 1.00 97.00 208 GLY A O 1
ATOM 1640 N N . VAL A 1 209 ? -5.738 -16.801 -7.099 1.00 97.25 209 VAL A N 1
ATOM 1641 C CA . VAL A 1 209 ? -6.721 -16.614 -8.192 1.00 97.25 209 VAL A CA 1
ATOM 1642 C C . VAL A 1 209 ? -8.111 -16.206 -7.705 1.00 97.25 209 VAL A C 1
ATOM 1644 O O . VAL A 1 209 ? -9.049 -16.185 -8.488 1.00 97.25 209 VAL A O 1
ATOM 1647 N N . TYR A 1 210 ? -8.251 -15.907 -6.415 1.00 96.50 210 TYR A N 1
ATOM 1648 C CA . TYR A 1 210 ? -9.550 -15.635 -5.787 1.00 96.50 210 TYR A CA 1
ATOM 1649 C C . TYR A 1 210 ? -9.558 -14.345 -4.961 1.00 96.50 210 TYR A C 1
ATOM 1651 O O . TYR A 1 210 ? -10.574 -14.016 -4.355 1.00 96.50 210 TYR A O 1
ATOM 1659 N N . GLY A 1 211 ? -8.431 -13.632 -4.889 1.00 96.62 211 GLY A N 1
ATOM 1660 C CA . GLY A 1 211 ? -8.348 -12.365 -4.179 1.00 96.62 211 GLY A CA 1
ATOM 1661 C C . GLY A 1 211 ? -9.101 -11.238 -4.897 1.00 96.62 211 GLY A C 1
ATOM 1662 O O . GLY A 1 211 ? -9.452 -11.352 -6.068 1.00 96.62 211 GLY A O 1
ATOM 1663 N N . PRO A 1 212 ? -9.355 -10.115 -4.217 1.00 95.12 212 PRO A N 1
ATOM 1664 C CA . PRO A 1 212 ? -10.060 -8.985 -4.821 1.00 95.12 212 PRO A CA 1
ATOM 1665 C C . PRO A 1 212 ? -9.214 -8.212 -5.848 1.00 95.12 212 PRO A C 1
ATOM 1667 O O . PRO A 1 212 ? -9.765 -7.500 -6.684 1.00 95.12 212 PRO A O 1
ATOM 1670 N N . PHE A 1 213 ? -7.882 -8.318 -5.799 1.00 94.38 213 PHE A N 1
ATOM 1671 C CA . PHE A 1 213 ? -6.990 -7.507 -6.625 1.00 94.38 213 PHE A CA 1
ATOM 1672 C C . PHE A 1 213 ? -6.564 -8.243 -7.900 1.00 94.38 213 PHE A C 1
ATOM 1674 O O . PHE A 1 213 ? -5.713 -9.131 -7.861 1.00 94.38 213 PHE A O 1
ATOM 1681 N N . THR A 1 214 ? -7.147 -7.878 -9.043 1.00 95.50 214 THR A N 1
ATOM 1682 C CA . THR A 1 214 ? -6.828 -8.519 -10.330 1.00 95.50 214 THR A CA 1
ATOM 1683 C C . THR A 1 214 ? -5.436 -8.124 -10.815 1.00 95.50 214 THR A C 1
ATOM 1685 O O . THR A 1 214 ? -5.141 -6.941 -10.960 1.00 95.50 214 THR A O 1
ATOM 1688 N N . ILE A 1 215 ? -4.605 -9.119 -11.134 1.00 95.00 215 ILE A N 1
ATOM 1689 C CA . ILE A 1 215 ? -3.285 -8.922 -11.742 1.00 95.00 215 ILE A CA 1
ATOM 1690 C C . ILE A 1 215 ? -3.212 -9.637 -13.092 1.00 95.00 215 ILE A C 1
ATOM 1692 O O . ILE A 1 215 ? -3.640 -10.786 -13.240 1.00 95.00 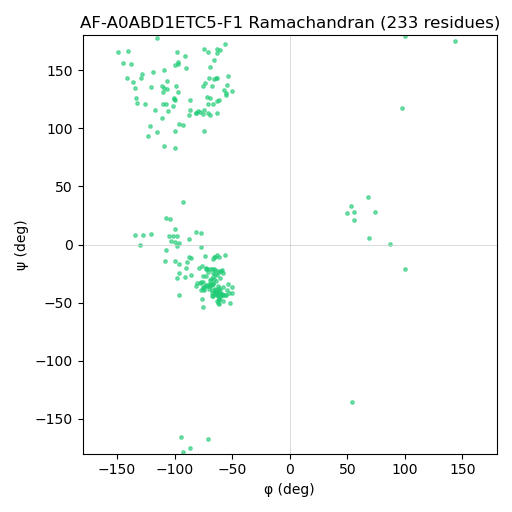215 ILE A O 1
ATOM 1696 N N . SER A 1 216 ? -2.659 -8.956 -14.092 1.00 92.62 216 SER A N 1
ATOM 1697 C CA . SER A 1 216 ? -2.572 -9.440 -15.472 1.00 92.62 216 SER A CA 1
ATOM 1698 C C . SER A 1 216 ? -1.225 -9.082 -16.099 1.00 92.62 216 SER A C 1
ATOM 1700 O O . SER A 1 216 ? -0.462 -8.285 -15.556 1.00 92.62 216 SER A O 1
ATOM 1702 N N . GLN A 1 217 ? -0.924 -9.700 -17.240 1.00 88.12 217 GLN A N 1
ATOM 1703 C CA . GLN A 1 217 ? 0.177 -9.275 -18.099 1.00 88.12 217 GLN A CA 1
ATOM 1704 C C . GLN A 1 217 ? -0.337 -8.250 -19.112 1.00 88.12 217 GLN A C 1
ATOM 1706 O O . GLN A 1 217 ? -1.498 -8.288 -19.513 1.00 88.12 217 GLN A O 1
ATOM 1711 N N . VAL A 1 218 ? 0.538 -7.350 -19.558 1.00 82.19 218 VAL A N 1
ATOM 1712 C CA . VAL A 1 218 ? 0.210 -6.404 -20.630 1.00 82.19 218 VAL A CA 1
ATOM 1713 C C . VAL A 1 218 ? -0.083 -7.146 -21.938 1.00 82.19 218 VAL A C 1
ATOM 1715 O O . VAL A 1 218 ? 0.761 -7.878 -22.449 1.00 82.19 218 VAL A O 1
ATOM 1718 N N . ASN A 1 219 ? -1.270 -6.913 -22.509 1.00 75.44 219 ASN A N 1
ATOM 1719 C CA . ASN A 1 219 ? -1.725 -7.572 -23.745 1.00 75.44 219 ASN A CA 1
ATOM 1720 C C . ASN A 1 219 ? -0.891 -7.205 -24.982 1.00 75.44 219 ASN A C 1
ATOM 1722 O O . ASN A 1 219 ? -0.844 -7.964 -25.946 1.00 75.44 219 ASN A O 1
ATOM 1726 N N . SER A 1 220 ? -0.248 -6.036 -24.974 1.00 77.00 220 SER A N 1
ATOM 1727 C CA . SER A 1 220 ? 0.602 -5.571 -26.065 1.00 77.00 220 SER A CA 1
ATOM 1728 C C . SER A 1 220 ? 1.915 -5.052 -25.504 1.00 77.00 220 SER A C 1
ATOM 1730 O O . SER A 1 220 ? 1.943 -4.138 -24.683 1.00 77.00 220 SER A O 1
ATOM 1732 N N . THR A 1 221 ? 3.012 -5.656 -25.952 1.00 78.06 221 THR A N 1
ATOM 1733 C CA . THR A 1 221 ? 4.366 -5.179 -25.674 1.00 78.06 221 THR A CA 1
ATOM 1734 C C . THR A 1 221 ? 4.864 -4.442 -26.917 1.00 78.06 221 THR A C 1
ATOM 1736 O O . THR A 1 221 ? 4.967 -5.076 -27.972 1.00 78.06 221 THR A O 1
ATOM 1739 N N . PRO A 1 222 ? 5.189 -3.137 -26.837 1.00 83.88 222 PRO A N 1
ATOM 1740 C CA . PRO A 1 222 ? 5.723 -2.395 -27.975 1.00 83.88 222 PRO A CA 1
ATOM 1741 C C . PRO A 1 222 ? 6.950 -3.085 -28.585 1.00 83.88 222 PRO A C 1
ATOM 1743 O O . PRO A 1 222 ? 7.772 -3.655 -27.864 1.00 83.88 222 PRO A O 1
ATOM 1746 N N . GLY A 1 223 ? 7.113 -3.004 -29.910 1.00 84.75 223 GLY A N 1
ATOM 1747 C CA . GLY A 1 223 ? 8.182 -3.714 -30.630 1.00 84.75 223 GLY A CA 1
ATOM 1748 C C . GLY A 1 223 ? 9.588 -3.432 -30.088 1.00 84.75 223 GLY A C 1
ATOM 1749 O O . GLY A 1 223 ? 10.379 -4.358 -29.931 1.00 84.75 223 GLY A O 1
ATOM 1750 N N . LEU A 1 224 ? 9.866 -2.183 -29.702 1.00 83.75 224 LEU A N 1
ATOM 1751 C CA . LEU A 1 224 ? 11.135 -1.790 -29.075 1.00 83.75 224 LEU A CA 1
ATOM 1752 C C . LEU A 1 224 ? 11.374 -2.488 -27.730 1.00 83.75 224 LEU A C 1
ATOM 1754 O O . LEU A 1 224 ? 12.475 -2.971 -27.472 1.00 83.75 224 LEU A O 1
ATOM 1758 N N . VAL A 1 225 ? 10.338 -2.598 -26.894 1.00 81.81 225 VAL A N 1
ATOM 1759 C CA . VAL A 1 225 ? 10.421 -3.311 -25.611 1.00 81.81 225 VAL A CA 1
ATOM 1760 C C . VAL A 1 225 ? 10.676 -4.796 -25.860 1.00 81.81 225 VAL A C 1
ATOM 1762 O O . VAL A 1 225 ? 11.505 -5.399 -25.186 1.00 81.81 225 VAL A O 1
ATOM 1765 N N . ARG A 1 226 ? 10.037 -5.382 -26.878 1.00 81.38 226 ARG A N 1
ATOM 1766 C CA . ARG A 1 226 ? 10.243 -6.788 -27.246 1.00 81.38 226 ARG A CA 1
ATOM 1767 C C . ARG A 1 226 ? 11.670 -7.068 -27.724 1.00 81.38 226 ARG A C 1
ATOM 1769 O O . ARG A 1 226 ? 12.245 -8.073 -27.315 1.00 81.38 226 ARG A O 1
ATOM 1776 N N . ILE A 1 227 ? 12.245 -6.184 -28.543 1.00 85.62 227 ILE A N 1
ATOM 1777 C CA . ILE A 1 227 ? 13.657 -6.265 -28.952 1.00 85.62 227 ILE A CA 1
ATOM 1778 C C . ILE A 1 227 ? 14.544 -6.241 -27.709 1.00 85.62 227 ILE A C 1
ATOM 1780 O O . ILE A 1 227 ? 15.381 -7.124 -27.540 1.00 85.62 227 ILE A O 1
ATOM 1784 N N . LYS A 1 228 ? 14.297 -5.298 -26.792 1.00 82.06 228 LYS A N 1
ATOM 1785 C CA . LYS A 1 228 ? 15.114 -5.172 -25.588 1.00 82.06 228 LYS A CA 1
ATOM 1786 C C . LYS A 1 228 ? 15.005 -6.379 -24.656 1.00 82.06 228 LYS A C 1
ATOM 1788 O O . LYS A 1 228 ? 16.022 -6.845 -24.157 1.00 82.06 228 LYS A O 1
ATOM 1793 N N . ILE A 1 229 ? 13.806 -6.927 -24.463 1.00 82.06 229 ILE A N 1
ATOM 1794 C CA . ILE A 1 229 ? 13.605 -8.162 -23.690 1.00 82.06 229 ILE A CA 1
ATOM 1795 C C . ILE A 1 229 ? 14.400 -9.319 -24.305 1.00 82.06 229 ILE A C 1
ATOM 1797 O O . ILE A 1 229 ? 15.016 -10.086 -23.574 1.00 82.06 229 ILE A O 1
ATOM 1801 N N . ASN A 1 230 ? 14.402 -9.452 -25.633 1.00 82.81 230 ASN A N 1
ATOM 1802 C CA . ASN A 1 230 ? 15.141 -10.520 -26.304 1.00 82.81 230 ASN A CA 1
ATOM 1803 C C . ASN A 1 230 ? 16.662 -10.356 -26.166 1.00 82.81 230 ASN A C 1
ATOM 1805 O O . ASN A 1 230 ? 17.349 -11.359 -26.010 1.00 82.81 230 ASN A O 1
ATOM 1809 N N . GLU A 1 231 ? 17.180 -9.124 -26.163 1.00 84.75 231 GLU A N 1
ATOM 1810 C CA . GLU A 1 231 ? 18.593 -8.857 -25.852 1.00 84.75 231 GLU A CA 1
ATOM 1811 C C . GLU A 1 231 ? 18.946 -9.221 -24.404 1.00 84.75 231 GLU A C 1
ATOM 1813 O O . GLU A 1 231 ? 20.017 -9.761 -24.152 1.00 84.75 231 GLU A O 1
ATOM 1818 N N . MET A 1 232 ? 18.049 -8.946 -23.449 1.00 77.94 232 MET A N 1
ATOM 1819 C CA . MET A 1 232 ? 18.269 -9.271 -22.033 1.00 77.94 232 MET A CA 1
ATOM 1820 C C . MET A 1 232 ? 18.186 -10.774 -21.736 1.00 77.94 232 MET A C 1
ATOM 1822 O O . MET A 1 232 ? 18.709 -11.217 -20.722 1.00 77.94 232 MET A O 1
ATOM 1826 N N . LYS A 1 233 ? 17.536 -11.567 -22.598 1.00 61.81 233 LYS A N 1
ATOM 1827 C CA . LYS A 1 233 ? 17.406 -13.029 -22.452 1.00 61.81 233 LYS A CA 1
ATOM 1828 C C . LYS A 1 233 ? 18.670 -13.812 -22.839 1.00 61.81 233 LYS A C 1
ATOM 1830 O O . LYS A 1 233 ? 18.612 -15.034 -22.930 1.00 61.81 233 LYS A O 1
ATOM 1835 N N . VAL A 1 234 ? 19.792 -13.132 -23.067 1.00 44.41 234 VAL A N 1
ATOM 1836 C CA . VAL A 1 234 ? 21.100 -13.757 -23.277 1.00 44.41 234 VAL A CA 1
ATOM 1837 C C . VAL A 1 234 ? 21.893 -13.691 -21.971 1.00 44.41 234 VAL A C 1
ATOM 1839 O O . VAL A 1 234 ? 22.655 -12.749 -21.805 1.00 44.41 234 VAL A O 1
ATOM 1842 N N . VAL A 1 235 ? 21.653 -14.644 -21.061 1.00 39.62 235 VAL A N 1
ATOM 1843 C CA . VAL A 1 235 ? 22.595 -15.394 -20.187 1.00 39.62 235 VAL A CA 1
ATOM 1844 C C . VAL A 1 235 ? 21.790 -16.507 -19.516 1.00 39.62 235 VAL A C 1
ATOM 1846 O O . VAL A 1 235 ? 20.743 -16.187 -18.908 1.00 39.62 235 VAL A O 1
#

Solvent-accessible surface area (backbone atoms only — not comparable to full-atom values): 14156 Å² total; per-residue (Å²): 134,76,67,66,65,52,53,70,54,46,55,60,52,50,48,58,55,65,65,68,42,43,60,103,79,58,51,75,64,59,54,48,52,53,53,51,52,50,50,54,50,59,78,66,59,76,78,76,91,69,62,64,94,79,51,88,77,60,92,81,62,82,77,78,88,87,79,85,59,81,39,78,42,82,41,29,23,70,64,38,43,51,50,53,56,60,53,53,70,40,84,89,52,42,73,44,80,41,58,95,38,54,78,71,61,76,62,52,73,39,59,92,39,18,76,57,39,53,77,38,83,45,21,71,68,44,60,50,68,71,39,95,52,44,44,75,91,34,79,78,18,26,41,79,45,81,39,34,31,16,59,37,11,46,66,47,39,40,79,79,79,85,84,77,79,58,57,64,64,28,36,40,40,22,75,73,69,68,34,85,73,42,26,37,82,61,41,46,63,56,60,19,55,46,24,17,53,76,50,81,91,69,60,70,90,74,52,22,69,78,21,88,44,76,42,73,70,79,92,72,73,57,70,70,58,50,54,50,52,60,62,67,68,72,126

InterPro domains:
  IPR000172 Glucose-methanol-choline oxidoreductase, N-terminal [PF00732] (69-204)
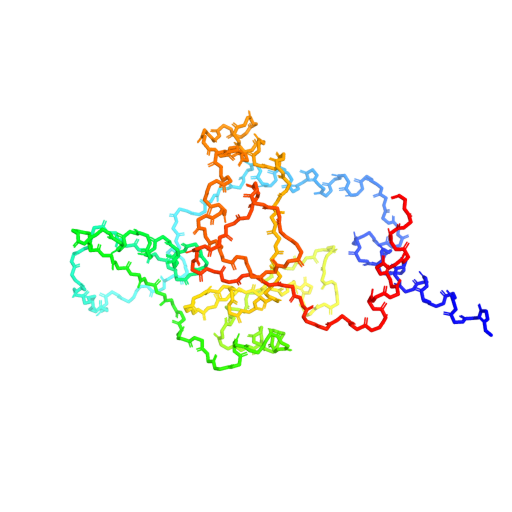  IPR000172 Glucose-methanol-choline oxidoreductase, N-terminal [PS00623] (148-171)
  IPR012132 Glucose-methanol-choline oxidoreductase [PTHR11552] (52-222)
  IPR036188 FAD/NAD(P)-binding domain superfamily [G3DSA:3.50.50.60] (69-197)
  IPR036188 FAD/NAD(P)-binding domain superfamily [SSF51905] (68-220)

Mean predicted aligned error: 11.75 Å